Protein AF-A0A954FHC5-F1 (afdb_monomer_lite)

pLDDT: mean 80.3, std 17.32, range [37.62, 97.56]

Radius of gyration: 32.33 Å; chains: 1; bounding box: 51×45×119 Å

Secondary structure (DSSP, 8-state):
-PPP-PPPPPP--------S-TTTTS---HHHHHHHHHHHHHHHHHHHHTHHHHT--TTS-HHHHHHTS--PPPHHHHHHHHHHHHHHHHHHH---------PPPTT--------GGG--S--HHHHHHHHHTT--TTS---SEEEEEEETT---GGG-BS---S-S--TTEEEEEEE----S--

Foldseek 3Di:
DDDDDDDDDDDDDDDPPDDPDPLVPDPDDPVSVVVVVVVVVVVVVVVVVCVVVVPQPPPADPVRVCVVPDDDADPVNVVVVQVVVQVVCCVPPVDRDGDDDDDDDPPDDDADDDDQVPDWPPCVVLVVQCVVVVPDPPDSDGQKAKWKAFPPDPPCVPTDRDDDDDTDDPRTTIDIDHPRVDPVD

Sequence (185 aa):
MTTDQTPMQGPQHRDYQNPLLPILDQPSTRRTLLKTAGAALGLAAFGEALSPLMVIPANVSVDEFLQQHYKELSDEDKKKVFARLEAETKEQFGADVTITDRRPIPGVRFGYAINVSKCNGNGKCMEACNKENNHHRGVDQSYIRVLEMTKGSMDMEHGSTTFDHAVPQEDKFYLPVQCQQCDNP

Structure (mmCIF, N/CA/C/O backbone):
data_AF-A0A954FHC5-F1
#
_entry.id   AF-A0A954FHC5-F1
#
loop_
_atom_site.group_PDB
_atom_site.id
_atom_site.type_symbol
_atom_site.label_atom_id
_atom_site.label_alt_id
_atom_site.label_comp_id
_atom_site.label_asym_id
_atom_site.label_entity_id
_atom_site.label_seq_id
_atom_site.pdbx_PDB_ins_code
_atom_site.Cartn_x
_atom_site.Cartn_y
_atom_site.Cartn_z
_atom_site.occupancy
_atom_site.B_iso_or_equiv
_atom_site.auth_seq_id
_atom_site.auth_comp_id
_atom_site.auth_asym_id
_atom_site.auth_atom_id
_atom_site.pdbx_PDB_model_num
ATOM 1 N N . MET A 1 1 ? 3.681 -22.408 97.590 1.00 40.88 1 MET A N 1
ATOM 2 C CA . MET A 1 1 ? 4.386 -22.466 96.294 1.00 40.88 1 MET A CA 1
ATOM 3 C C . MET A 1 1 ? 3.457 -21.845 95.276 1.00 40.88 1 MET A C 1
ATOM 5 O O . MET A 1 1 ? 2.349 -22.325 95.092 1.00 40.88 1 MET A O 1
ATOM 9 N N . THR A 1 2 ? 3.848 -20.666 94.819 1.00 37.66 2 THR A N 1
ATOM 10 C CA . THR A 1 2 ? 3.052 -19.653 94.125 1.00 37.66 2 THR A CA 1
ATOM 11 C C . THR A 1 2 ? 2.908 -19.985 92.646 1.00 37.66 2 THR A C 1
ATOM 13 O O . THR A 1 2 ? 3.900 -20.269 91.983 1.00 37.66 2 THR A O 1
ATOM 16 N N . THR A 1 3 ? 1.683 -19.930 92.134 1.00 37.62 3 THR A N 1
ATOM 17 C CA . THR A 1 3 ? 1.390 -19.944 90.699 1.00 37.62 3 THR A CA 1
ATOM 18 C C . THR A 1 3 ? 1.457 -18.525 90.157 1.00 37.62 3 THR A C 1
ATOM 20 O O . THR A 1 3 ? 0.781 -17.630 90.661 1.00 37.62 3 THR A O 1
ATOM 23 N N . ASP A 1 4 ? 2.292 -18.364 89.144 1.00 39.28 4 ASP A N 1
ATOM 24 C CA . ASP A 1 4 ? 2.591 -17.141 88.416 1.00 39.28 4 ASP A CA 1
ATOM 25 C C . ASP A 1 4 ? 1.473 -16.838 87.397 1.00 39.28 4 ASP A C 1
ATOM 27 O O . ASP A 1 4 ? 1.056 -17.722 86.645 1.00 39.28 4 ASP A O 1
ATOM 31 N N . GLN A 1 5 ? 0.955 -15.609 87.387 1.00 42.19 5 GLN A N 1
ATOM 32 C CA . GLN A 1 5 ? 0.004 -15.120 86.384 1.00 42.19 5 GLN A CA 1
ATOM 33 C C . GLN A 1 5 ? 0.501 -13.771 85.864 1.00 42.19 5 GLN A C 1
ATOM 35 O O . GLN A 1 5 ? 0.300 -12.730 86.484 1.00 42.19 5 GLN A O 1
ATOM 40 N N . THR A 1 6 ? 1.144 -13.797 84.698 1.00 40.53 6 THR A N 1
ATOM 41 C CA . THR A 1 6 ? 1.488 -12.596 83.927 1.00 40.53 6 THR A CA 1
ATOM 42 C C . THR A 1 6 ? 0.389 -12.345 82.885 1.00 40.53 6 THR A C 1
ATOM 44 O O . THR A 1 6 ? 0.073 -13.268 82.130 1.00 40.53 6 THR A O 1
ATOM 47 N N . PRO A 1 7 ? -0.209 -11.142 82.785 1.00 42.81 7 PRO A N 1
ATOM 48 C CA . PRO A 1 7 ? -1.184 -10.850 81.741 1.00 42.81 7 PRO A CA 1
ATOM 49 C C . PRO A 1 7 ? -0.486 -10.463 80.426 1.00 42.81 7 PRO A C 1
ATOM 51 O O . PRO A 1 7 ? 0.425 -9.635 80.404 1.00 42.81 7 PRO A O 1
ATOM 54 N N . MET A 1 8 ? -0.943 -11.046 79.316 1.00 42.09 8 MET A N 1
ATOM 55 C CA . MET A 1 8 ? -0.515 -10.695 77.958 1.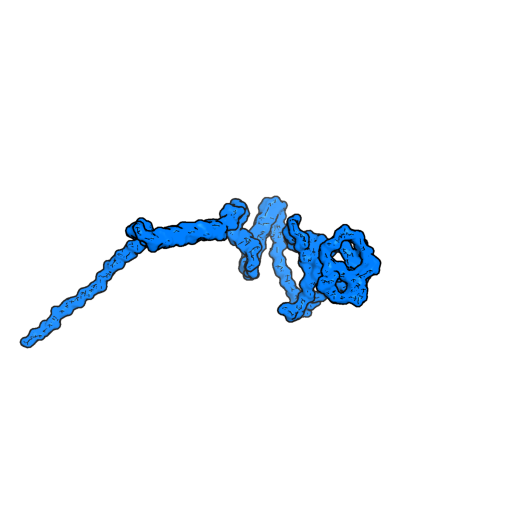00 42.09 8 MET A CA 1
ATOM 56 C C . MET A 1 8 ? -1.147 -9.365 77.521 1.00 42.09 8 MET A C 1
ATOM 58 O O . MET A 1 8 ? -2.371 -9.244 77.476 1.00 42.09 8 MET A O 1
ATOM 62 N N . GLN A 1 9 ? -0.324 -8.375 77.171 1.00 45.25 9 GLN A N 1
ATOM 63 C CA . GLN A 1 9 ? -0.772 -7.125 76.548 1.00 45.25 9 GLN A CA 1
ATOM 64 C C . GLN A 1 9 ? -0.932 -7.323 75.032 1.00 45.25 9 GLN A C 1
ATOM 66 O O . GLN A 1 9 ? -0.014 -7.786 74.359 1.00 45.25 9 GLN A O 1
ATOM 71 N N . GLY A 1 10 ? -2.118 -6.994 74.509 1.00 41.06 10 GLY A N 1
ATOM 72 C CA . GLY A 1 10 ? -2.454 -7.073 73.083 1.00 41.06 10 GLY A CA 1
ATOM 73 C C . GLY A 1 10 ? -1.750 -6.010 72.219 1.00 41.06 10 GLY A C 1
ATOM 74 O O . GLY A 1 10 ? -1.166 -5.061 72.748 1.00 41.06 10 GLY A O 1
ATOM 75 N N . PRO A 1 11 ? -1.790 -6.154 70.882 1.00 41.38 11 PRO A N 1
ATOM 76 C CA . PRO A 1 11 ? -1.003 -5.334 69.972 1.00 41.38 11 PRO A CA 1
ATOM 77 C C . PRO A 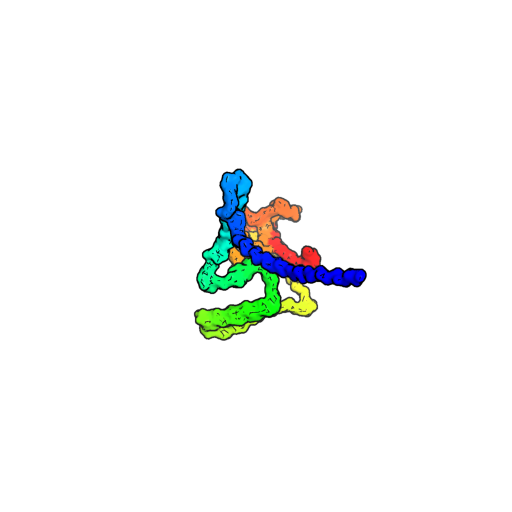1 11 ? -1.566 -3.909 69.873 1.00 41.38 11 PRO A C 1
ATOM 79 O O . PRO A 1 11 ? -2.741 -3.699 69.582 1.00 41.38 11 PRO A O 1
ATOM 82 N N . GLN A 1 12 ? -0.704 -2.919 70.108 1.00 46.12 12 GLN A N 1
ATOM 83 C CA . GLN A 1 12 ? -1.020 -1.502 69.931 1.00 46.12 12 GLN A CA 1
ATOM 84 C C . GLN A 1 12 ? -1.144 -1.173 68.434 1.00 46.12 12 GLN A C 1
ATOM 86 O O . GLN A 1 12 ? -0.161 -1.242 67.694 1.00 46.12 12 GLN A O 1
ATOM 91 N N . HIS A 1 13 ? -2.340 -0.778 67.992 1.00 40.22 13 HIS A N 1
ATOM 92 C CA . HIS A 1 13 ? -2.552 -0.166 66.679 1.00 40.22 13 HIS A CA 1
ATOM 93 C C . HIS A 1 13 ? -1.838 1.196 66.630 1.00 40.22 13 HIS A C 1
ATOM 95 O O . HIS A 1 13 ? -2.233 2.134 67.318 1.00 40.22 13 HIS A O 1
ATOM 101 N N . ARG A 1 14 ? -0.769 1.306 65.831 1.00 44.72 14 ARG A N 1
ATOM 102 C CA . ARG A 1 14 ? -0.172 2.594 65.448 1.00 44.72 14 ARG A CA 1
ATOM 103 C C . ARG A 1 14 ? -0.853 3.097 64.178 1.00 44.72 14 ARG A C 1
ATOM 105 O O . ARG A 1 14 ? -0.640 2.521 63.113 1.00 44.72 14 ARG A O 1
ATOM 112 N N . ASP A 1 15 ? -1.608 4.183 64.292 1.00 45.31 15 ASP A N 1
ATOM 113 C CA . ASP A 1 15 ? -2.049 4.974 63.143 1.00 45.31 15 ASP A CA 1
ATOM 114 C C . ASP A 1 15 ? -0.826 5.595 62.450 1.00 45.31 15 ASP A C 1
ATOM 116 O O . ASP A 1 15 ? -0.200 6.524 62.959 1.00 45.31 15 ASP A O 1
ATOM 120 N N . TYR A 1 16 ? -0.465 5.070 61.278 1.00 47.88 16 TYR A N 1
ATOM 121 C CA . TYR A 1 16 ? 0.497 5.703 60.377 1.00 47.88 16 TYR A CA 1
ATOM 122 C C . TYR A 1 16 ? -0.254 6.647 59.434 1.00 47.88 16 TYR A C 1
ATOM 124 O O . TYR A 1 16 ? -0.588 6.290 58.305 1.00 47.88 16 TYR A O 1
ATOM 132 N N . GLN A 1 17 ? -0.496 7.880 59.879 1.00 52.22 17 GLN A N 1
ATOM 133 C CA . GLN A 1 17 ? -0.782 8.984 58.962 1.00 52.22 17 GLN A CA 1
ATOM 134 C C . GLN A 1 17 ? 0.523 9.378 58.256 1.00 52.22 17 GLN A C 1
ATOM 136 O O . GLN A 1 17 ? 1.217 10.302 58.670 1.00 52.22 17 GLN A O 1
ATOM 141 N N . ASN A 1 18 ? 0.899 8.646 57.206 1.00 51.91 18 ASN A N 1
ATOM 142 C CA . ASN A 1 18 ? 1.971 9.090 56.318 1.00 51.91 18 ASN A CA 1
ATOM 143 C C . ASN A 1 18 ? 1.424 10.198 55.399 1.00 51.91 18 ASN A C 1
ATOM 145 O O . ASN A 1 18 ? 0.471 9.942 54.660 1.00 51.91 18 ASN A O 1
ATOM 149 N N . PRO A 1 19 ? 2.005 11.411 55.399 1.00 54.69 19 PRO A N 1
ATOM 150 C CA . PRO A 1 19 ? 1.602 12.449 54.462 1.00 54.69 19 PRO A CA 1
ATOM 151 C C . PRO A 1 19 ? 1.913 12.018 53.023 1.00 54.69 19 PRO A C 1
ATOM 153 O O . PRO A 1 19 ? 2.966 11.443 52.744 1.00 54.69 19 PRO A O 1
ATOM 156 N N . LEU A 1 20 ? 0.997 12.337 52.101 1.00 52.28 20 LEU A N 1
ATOM 157 C CA . LEU A 1 20 ? 1.048 11.957 50.680 1.00 52.28 20 LEU A CA 1
ATOM 158 C C . LEU A 1 20 ? 2.309 12.450 49.945 1.00 52.28 20 LEU A C 1
ATOM 160 O O . LEU A 1 20 ? 2.641 11.924 48.887 1.00 52.28 20 LEU A O 1
ATOM 164 N N . LEU A 1 21 ? 3.039 13.420 50.508 1.00 57.28 21 LEU A N 1
ATOM 165 C CA . LEU A 1 21 ? 4.325 13.896 50.000 1.00 57.28 21 LEU A CA 1
ATOM 166 C C . LEU A 1 21 ? 5.298 14.160 51.168 1.00 57.28 21 LEU A C 1
ATOM 168 O O . LEU A 1 21 ? 5.366 15.282 51.671 1.00 57.28 21 LEU A O 1
ATOM 172 N N . PRO A 1 22 ? 6.117 13.175 51.581 1.00 59.81 22 PRO A N 1
ATOM 173 C CA . PRO A 1 22 ? 7.036 13.292 52.724 1.00 59.81 22 PRO A CA 1
ATOM 174 C C . PRO A 1 22 ? 8.210 14.267 52.501 1.00 59.81 22 PRO A C 1
ATOM 176 O O . PRO A 1 22 ? 9.126 14.335 53.315 1.00 59.81 22 PRO A O 1
ATOM 179 N N . ILE A 1 23 ? 8.222 14.990 51.377 1.00 60.88 23 ILE A N 1
ATOM 180 C CA . ILE A 1 23 ? 9.285 15.916 50.963 1.00 60.88 23 ILE A CA 1
ATOM 181 C C . ILE A 1 23 ? 9.012 17.339 51.482 1.00 60.88 23 ILE A C 1
ATOM 183 O O . ILE A 1 23 ? 9.953 18.113 51.634 1.00 60.88 23 ILE A O 1
ATOM 187 N N . LEU A 1 24 ? 7.751 17.676 51.782 1.00 58.53 24 LEU A N 1
ATOM 188 C CA . LEU A 1 24 ? 7.338 19.030 52.175 1.00 58.53 24 LEU A CA 1
ATOM 189 C C . LEU A 1 24 ? 7.701 19.397 53.622 1.00 58.53 24 LEU A C 1
ATOM 191 O O . LEU A 1 24 ? 7.755 20.578 53.938 1.00 58.53 24 LEU A O 1
ATOM 195 N N . ASP A 1 25 ? 7.998 18.404 54.466 1.00 61.88 25 ASP A N 1
ATOM 196 C CA . ASP A 1 25 ? 8.195 18.585 55.914 1.00 61.88 25 ASP A CA 1
ATOM 197 C C . ASP A 1 25 ? 9.632 18.244 56.377 1.00 61.88 25 ASP A C 1
ATOM 199 O O . ASP A 1 25 ? 9.885 17.943 57.542 1.00 61.88 25 ASP A O 1
ATOM 203 N N . GLN A 1 26 ? 10.606 18.232 55.451 1.00 66.25 26 GLN A N 1
ATOM 204 C CA . GLN A 1 26 ? 12.014 17.948 55.772 1.00 66.25 26 GLN A CA 1
ATOM 205 C C . GLN A 1 26 ? 12.854 19.228 55.897 1.00 66.25 26 GLN A C 1
ATOM 207 O O . GLN A 1 26 ? 12.698 20.145 55.089 1.00 66.25 26 GLN A O 1
ATOM 212 N N . PRO A 1 27 ? 13.826 19.277 56.833 1.00 69.38 27 PRO A N 1
ATOM 213 C CA . PRO A 1 27 ? 14.742 20.407 56.960 1.00 69.38 27 PRO A CA 1
ATOM 214 C C . PRO A 1 27 ? 15.500 20.655 55.648 1.00 69.38 27 PRO A C 1
ATOM 216 O O . PRO A 1 27 ? 15.841 19.716 54.915 1.00 69.38 27 PRO A O 1
ATOM 219 N N . SER A 1 28 ? 15.771 21.927 55.348 1.00 70.12 28 SER A N 1
ATOM 220 C CA . SER A 1 28 ? 16.382 22.384 54.096 1.00 70.12 28 SER A CA 1
ATOM 221 C C . SER A 1 28 ? 17.846 21.939 53.985 1.00 70.12 28 SER A C 1
ATOM 223 O O . SER A 1 28 ? 18.776 22.675 54.311 1.00 70.12 28 SER A O 1
ATOM 225 N N . THR A 1 29 ? 18.056 20.704 53.528 1.00 79.69 29 THR A N 1
ATOM 226 C CA . THR A 1 29 ? 19.374 20.124 53.235 1.00 79.69 29 THR A CA 1
ATOM 227 C C . THR A 1 29 ? 19.579 19.977 51.728 1.00 79.69 29 THR A C 1
ATOM 229 O O . THR A 1 29 ? 18.617 19.915 50.961 1.00 79.69 29 THR A O 1
ATOM 232 N N . ARG A 1 30 ? 20.838 19.836 51.280 1.00 77.75 30 ARG A N 1
ATOM 233 C CA . ARG A 1 30 ? 21.168 19.555 49.864 1.00 77.75 30 ARG A CA 1
ATOM 234 C C . ARG A 1 30 ? 20.444 18.310 49.324 1.00 77.75 30 ARG A C 1
ATOM 236 O O . ARG A 1 30 ? 20.076 18.269 48.156 1.00 77.75 30 ARG A O 1
ATOM 243 N N . ARG A 1 31 ? 20.204 17.309 50.180 1.00 78.44 31 ARG A N 1
ATOM 244 C CA . ARG A 1 31 ? 19.455 16.091 49.835 1.00 78.44 31 ARG A CA 1
ATOM 245 C C . ARG A 1 31 ? 17.964 16.368 49.655 1.00 78.44 31 ARG A C 1
ATOM 247 O O . ARG A 1 31 ? 17.367 15.814 48.738 1.00 78.44 31 ARG A O 1
ATOM 254 N N . THR A 1 32 ? 17.378 17.206 50.510 1.00 77.31 32 THR A N 1
ATOM 255 C CA . THR A 1 32 ? 15.986 17.652 50.368 1.00 77.31 32 THR A CA 1
ATOM 256 C C . THR A 1 32 ? 15.825 18.394 49.048 1.00 77.31 32 THR A C 1
ATOM 258 O O . THR A 1 32 ? 14.996 17.985 48.251 1.00 77.31 32 THR A O 1
ATOM 261 N N . LEU A 1 33 ? 16.713 19.351 48.741 1.00 79.94 33 LEU A N 1
ATOM 262 C CA . LEU A 1 33 ? 16.704 20.099 47.477 1.00 79.94 33 LEU A CA 1
ATOM 263 C C . LEU A 1 33 ? 16.743 19.187 46.238 1.00 79.94 33 LEU A C 1
ATOM 265 O O . LEU A 1 33 ? 15.954 19.381 45.320 1.00 79.94 33 LEU A O 1
ATOM 269 N N . LEU A 1 34 ? 17.615 18.172 46.217 1.00 82.19 34 LEU A N 1
ATOM 270 C CA . LEU A 1 34 ? 17.687 17.208 45.109 1.00 82.19 34 LEU A CA 1
ATOM 271 C C . LEU A 1 34 ? 16.411 16.367 44.971 1.00 82.19 34 LEU A C 1
ATOM 273 O O . LEU A 1 34 ? 15.989 16.086 43.853 1.00 82.19 34 LEU A O 1
ATOM 277 N N . LYS A 1 35 ? 15.773 15.983 46.084 1.00 80.19 35 LYS A N 1
ATOM 278 C CA . LYS A 1 35 ? 14.485 15.271 46.053 1.00 80.19 35 LYS A CA 1
ATOM 279 C C . LYS A 1 35 ? 13.362 16.161 45.529 1.00 80.19 35 LYS A C 1
ATOM 281 O O . LYS A 1 35 ? 12.567 15.690 44.725 1.00 80.19 35 LYS A O 1
ATOM 286 N N . THR A 1 36 ? 13.301 17.423 45.952 1.00 80.12 36 THR A N 1
ATOM 287 C CA . THR A 1 36 ? 12.288 18.371 45.469 1.00 80.12 36 THR A CA 1
ATOM 288 C C . THR A 1 36 ? 12.500 18.692 43.995 1.00 80.12 36 THR A C 1
ATOM 290 O O . THR A 1 36 ? 11.539 18.689 43.237 1.00 80.12 36 THR A O 1
ATOM 293 N N . ALA A 1 37 ? 13.752 18.892 43.570 1.00 79.00 37 ALA A N 1
ATOM 294 C CA . ALA A 1 37 ? 14.096 19.085 42.165 1.00 79.00 37 ALA A CA 1
ATOM 295 C C . ALA A 1 37 ? 13.735 17.850 41.326 1.00 79.00 37 ALA A C 1
ATOM 297 O O . ALA A 1 37 ? 13.093 17.985 40.292 1.00 79.00 37 ALA A O 1
ATOM 298 N N . GLY A 1 38 ? 14.066 16.643 41.796 1.00 79.00 38 GLY A N 1
ATOM 299 C CA . GLY A 1 38 ? 13.689 15.394 41.130 1.00 79.00 38 GLY A CA 1
ATOM 300 C C . GLY A 1 38 ? 12.174 15.192 41.042 1.00 79.00 38 GLY A C 1
ATOM 301 O O . GLY A 1 38 ? 11.675 14.794 39.995 1.00 79.00 38 GLY A O 1
ATOM 302 N N . ALA A 1 39 ? 11.427 15.522 42.099 1.00 79.75 39 ALA A N 1
ATOM 303 C CA . ALA A 1 39 ? 9.966 15.455 42.099 1.00 79.75 39 ALA A CA 1
ATOM 304 C C . ALA A 1 39 ? 9.340 16.493 41.153 1.00 79.75 39 ALA A C 1
ATOM 306 O O . ALA A 1 39 ? 8.433 16.156 40.398 1.00 79.75 39 ALA A O 1
ATOM 307 N N . ALA A 1 40 ? 9.845 17.729 41.148 1.00 75.94 40 ALA A N 1
ATOM 308 C CA . ALA A 1 40 ? 9.381 18.781 40.246 1.00 75.94 40 ALA A CA 1
ATOM 309 C C . ALA A 1 40 ? 9.657 18.429 38.775 1.00 75.94 40 ALA A C 1
ATOM 311 O O . ALA A 1 40 ? 8.768 18.556 37.939 1.00 75.94 40 ALA A O 1
ATOM 312 N N . LEU A 1 41 ? 10.855 17.919 38.472 1.00 76.00 41 LEU A N 1
ATOM 313 C CA . LEU A 1 41 ? 11.207 17.427 37.138 1.00 76.00 41 LEU A CA 1
ATOM 314 C C . LEU A 1 41 ? 10.358 16.215 36.736 1.00 76.00 41 LEU A C 1
ATOM 316 O O . LEU A 1 41 ? 9.920 16.137 35.594 1.00 76.00 41 LEU A O 1
ATOM 320 N N . GLY A 1 42 ? 10.079 15.301 37.670 1.00 76.94 42 GLY A N 1
ATOM 321 C CA . GLY A 1 42 ? 9.199 14.156 37.436 1.00 76.94 42 GLY A CA 1
ATOM 322 C C . GLY A 1 42 ? 7.757 14.568 37.127 1.00 76.94 42 GLY A C 1
ATOM 323 O O . GLY A 1 42 ? 7.163 14.042 36.192 1.00 76.94 42 GLY A O 1
ATOM 324 N N . LEU A 1 43 ? 7.213 15.547 37.856 1.00 74.19 43 LEU A N 1
ATOM 325 C CA . LEU A 1 43 ? 5.881 16.104 37.597 1.00 74.19 43 LEU A CA 1
ATOM 326 C C . LEU A 1 43 ? 5.820 16.850 36.259 1.00 74.19 43 LEU A C 1
ATOM 328 O O . LEU A 1 43 ? 4.851 16.687 35.524 1.00 74.19 43 LEU A O 1
ATOM 332 N N . ALA A 1 44 ? 6.855 17.623 35.921 1.00 72.50 44 ALA A N 1
ATOM 333 C CA . ALA A 1 44 ? 6.943 18.311 34.634 1.00 72.50 44 ALA A CA 1
ATOM 334 C C . ALA A 1 44 ? 7.020 17.316 33.462 1.00 72.50 44 ALA A C 1
ATOM 336 O O . ALA A 1 44 ? 6.266 17.440 32.502 1.00 72.50 44 ALA A O 1
ATOM 337 N N . ALA A 1 45 ? 7.863 16.283 33.569 1.00 74.06 45 ALA A N 1
ATOM 338 C CA . ALA A 1 45 ? 7.974 15.233 32.557 1.00 74.06 45 ALA A CA 1
ATOM 339 C C . ALA A 1 45 ? 6.677 14.421 32.408 1.00 74.06 45 ALA A C 1
ATOM 341 O O . ALA A 1 45 ? 6.303 14.054 31.298 1.00 74.06 45 ALA A O 1
ATOM 342 N N . PHE A 1 46 ? 5.965 14.165 33.510 1.00 73.44 46 PHE A N 1
ATOM 343 C CA . PHE A 1 46 ? 4.660 13.506 33.474 1.00 73.44 46 PHE A CA 1
ATOM 344 C C . PHE A 1 46 ? 3.584 14.393 32.829 1.00 73.44 46 PHE A C 1
ATOM 346 O O . PHE A 1 46 ? 2.781 13.899 32.042 1.00 73.44 46 PHE A O 1
ATOM 353 N N . GLY A 1 47 ? 3.597 15.701 33.104 1.00 72.81 47 GLY A N 1
ATOM 354 C CA . GLY A 1 47 ? 2.726 16.673 32.439 1.00 72.81 47 GLY A CA 1
ATOM 355 C C . GLY A 1 47 ? 2.939 16.710 30.924 1.00 72.81 47 GLY A C 1
ATOM 356 O O . GLY A 1 47 ? 1.973 16.629 30.171 1.00 72.81 47 GLY A O 1
ATOM 357 N N . GLU A 1 48 ? 4.196 16.734 30.478 1.00 73.19 48 GLU A N 1
ATOM 358 C CA . GLU A 1 48 ? 4.551 16.649 29.054 1.00 73.19 48 GLU A CA 1
ATOM 359 C C . GLU A 1 48 ? 4.142 15.310 28.425 1.00 73.19 48 GLU A C 1
ATOM 361 O O . GLU A 1 48 ? 3.586 15.286 27.328 1.00 73.19 48 GLU A O 1
ATOM 366 N N . ALA A 1 49 ? 4.329 14.188 29.127 1.00 70.81 49 ALA A N 1
ATOM 367 C CA . ALA A 1 49 ? 3.917 12.869 28.640 1.00 70.81 49 ALA A CA 1
ATOM 368 C C . ALA A 1 49 ? 2.392 12.739 28.457 1.00 70.81 49 ALA A C 1
ATOM 370 O O . ALA A 1 49 ? 1.938 11.979 27.602 1.00 70.81 49 ALA A O 1
ATOM 371 N N . LEU A 1 50 ? 1.601 13.486 29.233 1.00 71.69 50 LEU A N 1
ATOM 372 C CA . LEU A 1 50 ? 0.142 13.548 29.109 1.00 71.69 50 LEU A CA 1
ATOM 373 C C . LEU A 1 50 ? -0.349 14.673 28.186 1.00 71.69 50 LEU A C 1
ATOM 375 O O . LEU A 1 50 ? -1.554 14.762 27.943 1.00 71.69 50 LEU A O 1
ATOM 379 N N . SER A 1 51 ? 0.545 15.501 27.636 1.00 71.56 51 SER A N 1
ATOM 380 C CA . SER A 1 51 ? 0.173 16.577 26.710 1.00 71.56 51 SER A CA 1
ATOM 381 C C . SER A 1 51 ? -0.673 16.109 25.514 1.00 71.56 51 SER A C 1
ATOM 383 O O . SER A 1 51 ? -1.616 16.828 25.180 1.00 71.56 51 SER A O 1
ATOM 385 N N . PRO A 1 52 ? -0.490 14.901 24.926 1.00 63.41 52 PRO A N 1
ATOM 386 C CA . PRO A 1 52 ? -1.345 14.448 23.827 1.00 63.41 52 PRO A CA 1
ATOM 387 C C . PRO A 1 52 ? -2.809 14.259 24.248 1.00 63.41 52 PRO A C 1
ATOM 389 O O . PRO A 1 52 ? -3.712 14.522 23.459 1.00 63.41 52 PRO A O 1
ATOM 392 N N . LEU A 1 53 ? -3.061 13.874 25.506 1.00 62.59 53 LEU A N 1
ATOM 393 C CA . LEU A 1 53 ? -4.416 13.712 26.043 1.00 62.59 53 LEU A CA 1
ATOM 394 C C . LEU A 1 53 ? -5.104 15.059 26.318 1.00 62.59 53 LEU A C 1
ATOM 396 O O . LEU A 1 53 ? -6.329 15.119 26.368 1.00 62.59 53 LEU A O 1
ATOM 400 N N . MET A 1 54 ? -4.343 16.149 26.475 1.00 64.12 54 MET A N 1
ATOM 401 C CA . MET A 1 54 ? -4.902 17.498 26.642 1.00 64.12 54 MET A CA 1
ATOM 402 C C . MET A 1 54 ? -5.357 18.135 25.322 1.00 64.12 54 MET A C 1
ATOM 404 O O . MET A 1 54 ? -6.051 19.149 25.347 1.00 64.12 54 MET A O 1
ATOM 408 N N . VAL A 1 55 ? -4.987 17.550 24.177 1.00 63.06 55 VAL A N 1
ATOM 409 C CA . VAL A 1 55 ? -5.372 18.016 22.831 1.00 63.06 55 VAL A CA 1
ATOM 410 C C . VAL A 1 55 ? -6.535 17.192 22.262 1.00 63.06 55 VAL A C 1
ATOM 412 O O . VAL A 1 55 ? -6.937 17.398 21.121 1.00 63.06 55 VAL A O 1
ATOM 415 N N . ILE A 1 56 ? -7.119 16.278 23.048 1.00 58.91 56 ILE A N 1
ATOM 416 C CA . ILE A 1 56 ? -8.313 15.531 22.644 1.00 58.91 56 ILE A CA 1
ATOM 417 C C . ILE A 1 56 ? -9.450 16.539 22.391 1.00 58.91 56 ILE A C 1
ATOM 419 O O . ILE A 1 56 ? -9.862 17.238 23.323 1.00 58.91 56 ILE A O 1
ATOM 423 N N . PRO A 1 57 ? -9.955 16.664 21.148 1.00 62.53 57 PRO A N 1
ATOM 424 C CA . PRO A 1 57 ? -11.072 17.551 20.878 1.00 62.53 57 PRO A CA 1
ATOM 425 C C . PRO A 1 57 ? -12.311 17.046 21.627 1.00 62.53 57 PRO A C 1
ATOM 427 O O . PRO A 1 57 ? -12.496 15.845 21.795 1.00 62.53 57 PRO A O 1
ATOM 430 N N . ALA A 1 58 ? -13.161 17.961 22.106 1.00 61.97 58 ALA A N 1
ATOM 431 C CA . ALA A 1 58 ? -14.249 17.653 23.049 1.00 61.97 58 ALA A CA 1
ATOM 432 C C . ALA A 1 58 ? -15.271 16.604 22.555 1.00 61.97 58 ALA A C 1
ATOM 434 O O . ALA A 1 58 ? -16.084 16.119 23.339 1.00 61.97 58 ALA A O 1
ATOM 435 N N . ASN A 1 59 ? -15.244 16.272 21.266 1.00 65.88 59 ASN A N 1
ATOM 436 C CA . ASN A 1 59 ? -16.083 15.277 20.610 1.00 65.88 59 ASN A CA 1
ATOM 437 C C . ASN A 1 59 ? -15.402 13.911 20.400 1.00 65.88 59 ASN A C 1
ATOM 439 O O . ASN A 1 59 ? -16.014 13.047 19.785 1.00 65.88 59 ASN A O 1
ATOM 443 N N . VAL A 1 60 ? -14.165 13.713 20.865 1.00 63.75 60 VAL A N 1
ATOM 444 C CA . VAL A 1 60 ? -13.415 12.457 20.727 1.00 63.75 60 VAL A CA 1
ATOM 445 C C . VAL A 1 60 ? -13.181 11.874 22.116 1.00 63.75 60 VAL A C 1
ATOM 447 O O . VAL A 1 60 ? -12.702 12.555 23.020 1.00 63.75 60 VAL A O 1
ATOM 450 N N . SER A 1 61 ? -13.538 10.607 22.320 1.00 74.25 61 SER A N 1
ATOM 451 C CA . SER A 1 61 ? -13.272 9.940 23.603 1.00 74.25 61 SER A CA 1
ATOM 452 C C . SER A 1 61 ? -11.789 9.572 23.745 1.00 74.25 61 SER A C 1
ATOM 454 O O . SER A 1 61 ? -11.087 9.392 22.752 1.00 74.25 61 SER A O 1
ATOM 456 N N . VAL A 1 62 ? -11.299 9.399 24.978 1.00 67.44 62 VAL A N 1
ATOM 457 C CA . VAL A 1 62 ? -9.926 8.907 25.214 1.00 67.44 62 VAL A CA 1
ATOM 458 C C . VAL A 1 62 ? -9.711 7.545 24.547 1.00 67.44 62 VAL A C 1
ATOM 460 O O . VAL A 1 62 ? -8.661 7.319 23.956 1.00 67.44 62 VAL A O 1
ATOM 463 N N . ASP A 1 63 ? -10.715 6.665 24.573 1.00 67.44 63 ASP A N 1
ATOM 464 C CA . ASP A 1 63 ? -10.653 5.363 23.902 1.00 67.44 63 ASP A CA 1
ATOM 465 C C . ASP A 1 63 ? -10.548 5.501 22.376 1.00 67.44 63 ASP A C 1
ATOM 467 O O . ASP A 1 63 ? -9.811 4.755 21.741 1.00 67.44 63 ASP A O 1
ATOM 471 N N . GLU A 1 64 ? -11.234 6.478 21.780 1.00 63.97 64 GLU A N 1
ATOM 472 C CA . GLU A 1 64 ? -11.169 6.766 20.343 1.00 63.97 64 GLU A CA 1
ATOM 473 C C . GLU A 1 64 ? -9.840 7.411 19.933 1.00 63.97 64 GLU A C 1
ATOM 475 O O . GLU A 1 64 ? -9.270 7.062 18.900 1.00 63.97 64 GLU A O 1
ATOM 480 N N . PHE A 1 65 ? -9.300 8.292 20.774 1.00 66.44 65 PHE A N 1
ATOM 481 C CA . PHE A 1 65 ? -7.958 8.836 20.601 1.00 66.44 65 PHE A CA 1
ATOM 482 C C . PHE A 1 65 ? -6.898 7.728 20.692 1.00 66.44 65 PHE A C 1
ATOM 484 O O . PHE A 1 65 ? -6.020 7.633 19.838 1.00 66.44 65 PHE A O 1
ATOM 491 N N . LEU A 1 66 ? -7.013 6.828 21.674 1.00 65.25 66 LEU A N 1
ATOM 492 C CA . LEU A 1 66 ? -6.104 5.693 21.831 1.00 65.25 66 LEU A CA 1
ATOM 493 C C . LEU A 1 66 ? -6.301 4.610 20.765 1.00 65.25 66 LEU A C 1
ATOM 495 O O . LEU A 1 66 ? -5.349 3.898 20.464 1.00 65.25 66 LEU A O 1
ATOM 499 N N . GLN A 1 67 ? -7.480 4.502 20.148 1.00 61.25 67 GLN A N 1
ATOM 500 C CA . GLN A 1 67 ? -7.704 3.630 18.991 1.00 61.25 67 GLN A CA 1
ATOM 501 C C . GLN A 1 67 ? -6.883 4.074 17.768 1.00 61.25 67 GLN A C 1
ATOM 503 O O . GLN A 1 67 ? -6.561 3.242 16.921 1.00 61.25 67 GLN A O 1
ATOM 508 N N . GLN A 1 68 ? -6.485 5.350 17.681 1.00 56.03 68 GLN A N 1
ATOM 509 C CA . GLN A 1 68 ? -5.515 5.799 16.672 1.00 56.03 68 GLN A CA 1
ATOM 510 C C . GLN A 1 68 ? -4.100 5.246 16.921 1.00 56.03 68 GLN A C 1
ATOM 512 O O . GLN A 1 68 ? -3.236 5.335 16.048 1.00 56.03 68 GLN A O 1
ATOM 517 N N . HIS A 1 69 ? -3.854 4.640 18.085 1.00 55.59 69 HIS A N 1
ATOM 518 C CA . HIS A 1 69 ? -2.648 3.879 18.381 1.00 55.59 69 HIS A CA 1
ATOM 519 C C . HIS A 1 69 ? -2.910 2.380 18.187 1.00 55.59 69 HIS A C 1
ATOM 521 O O . HIS A 1 69 ? -3.975 1.865 18.519 1.00 55.59 69 HIS A O 1
ATOM 527 N N . TYR A 1 70 ? -1.931 1.673 17.612 1.00 54.22 70 TYR A N 1
ATOM 528 C CA . TYR A 1 70 ? -2.060 0.275 17.189 1.00 54.22 70 TYR A CA 1
ATOM 529 C C . TYR A 1 70 ? -2.426 -0.659 18.358 1.00 54.22 70 TYR A C 1
ATOM 531 O O . TYR A 1 70 ? -1.557 -1.157 19.072 1.00 54.22 70 TYR A O 1
ATOM 539 N N . LYS A 1 71 ? -3.724 -0.929 18.520 1.00 68.69 71 LYS A N 1
ATOM 540 C CA . LYS A 1 71 ? -4.276 -1.999 19.355 1.00 68.69 71 LYS A CA 1
ATOM 541 C C . LYS A 1 71 ? -5.003 -2.985 18.448 1.00 68.69 71 LYS A C 1
ATOM 543 O O . LYS A 1 71 ? -5.857 -2.592 17.655 1.00 68.69 71 LYS A O 1
ATOM 548 N N . GLU A 1 72 ? -4.699 -4.271 18.587 1.00 80.12 72 GLU A N 1
ATOM 549 C CA . GLU A 1 72 ? -5.513 -5.312 17.963 1.00 80.12 72 GLU A CA 1
ATOM 550 C C . GLU A 1 72 ? -6.900 -5.342 18.624 1.00 80.12 72 GLU A C 1
ATOM 552 O O . GLU A 1 72 ? -7.021 -5.467 19.845 1.00 80.12 72 GLU A O 1
ATOM 557 N N . LEU A 1 73 ? -7.954 -5.179 17.821 1.00 86.44 73 LEU A N 1
ATOM 558 C CA . LEU A 1 73 ? -9.331 -5.149 18.308 1.00 86.44 73 LEU A CA 1
ATOM 559 C C . LEU A 1 73 ? -9.870 -6.568 18.483 1.00 86.44 73 LEU A C 1
ATOM 561 O O . LEU A 1 73 ? -9.919 -7.343 17.523 1.00 86.44 73 LEU A O 1
ATOM 565 N N . SER A 1 74 ? -10.363 -6.871 19.684 1.00 90.25 74 SER A N 1
ATOM 566 C CA . SER A 1 74 ? -11.161 -8.077 19.912 1.00 90.25 74 SER A CA 1
ATOM 567 C C . SER A 1 74 ? -12.507 -7.998 19.180 1.00 90.25 74 SER A C 1
ATOM 569 O O . SER A 1 74 ? -12.969 -6.919 18.798 1.00 90.25 74 SER A O 1
ATOM 571 N N . ASP A 1 75 ? -13.191 -9.130 19.008 1.00 90.69 75 ASP A N 1
ATOM 572 C CA . ASP A 1 75 ? -14.529 -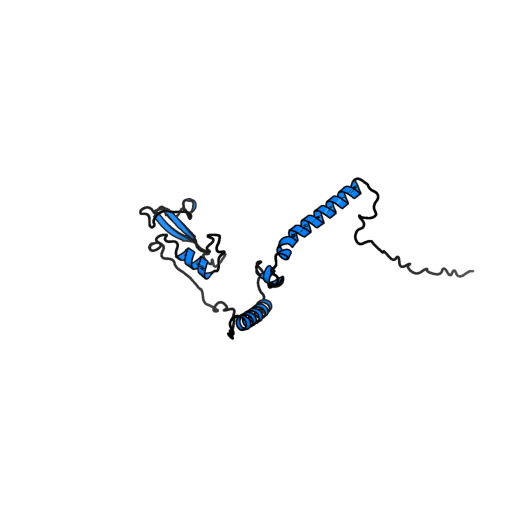9.137 18.397 1.00 90.69 75 ASP A CA 1
ATOM 573 C C . ASP A 1 75 ? -15.558 -8.344 19.223 1.00 90.69 75 ASP A C 1
ATOM 575 O O . ASP A 1 75 ? -16.511 -7.792 18.670 1.00 90.69 75 ASP A O 1
ATOM 579 N N . GLU A 1 76 ? -15.364 -8.244 20.540 1.00 92.75 76 GLU A N 1
ATOM 580 C CA . GLU A 1 76 ? -16.174 -7.389 21.413 1.00 92.75 76 GLU A CA 1
ATOM 581 C C . GLU A 1 76 ? -15.888 -5.904 21.180 1.00 92.75 76 GLU A C 1
ATOM 583 O O . GLU A 1 76 ? -16.827 -5.109 21.094 1.00 92.75 76 GLU A O 1
ATOM 588 N N . ASP A 1 77 ? -14.612 -5.535 21.029 1.00 90.50 77 ASP A N 1
ATOM 589 C CA . ASP A 1 77 ? -14.217 -4.163 20.702 1.00 90.50 77 ASP A CA 1
ATOM 590 C C . ASP A 1 77 ? -14.815 -3.741 19.354 1.00 90.50 77 ASP A C 1
ATOM 592 O O . ASP A 1 77 ? -15.436 -2.682 19.258 1.00 90.50 77 ASP A O 1
ATOM 596 N N . LYS A 1 78 ? -14.726 -4.600 1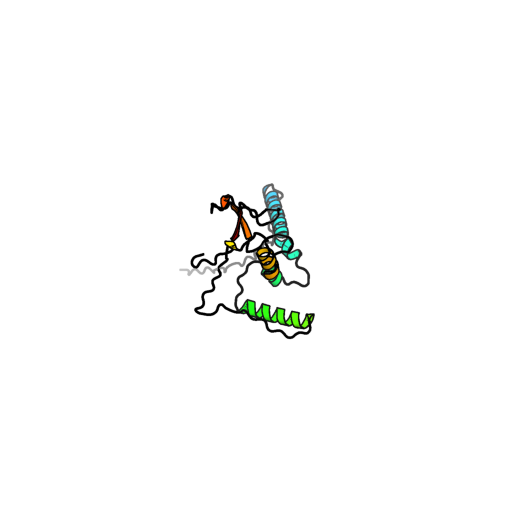8.329 1.00 91.75 78 LYS A N 1
ATOM 597 C CA . LYS A 1 78 ? -15.310 -4.333 17.003 1.00 91.75 78 LYS A CA 1
ATOM 598 C C . LYS A 1 78 ? -16.813 -4.093 17.071 1.00 91.75 78 LYS A C 1
ATOM 600 O O . LYS A 1 78 ? -17.291 -3.136 16.477 1.00 91.75 78 LYS A 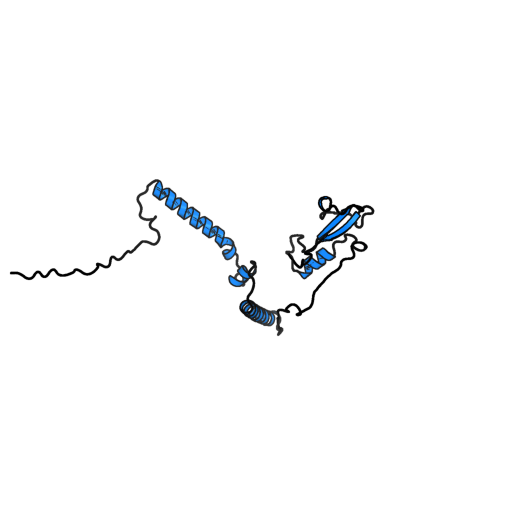O 1
ATOM 605 N N . LYS A 1 79 ? -17.562 -4.910 17.822 1.00 94.12 79 LYS A N 1
ATOM 606 C CA . LYS A 1 79 ? -19.019 -4.731 17.984 1.00 94.12 79 LYS A CA 1
ATOM 607 C C . LYS A 1 79 ? -19.366 -3.371 18.585 1.00 94.12 79 LYS A C 1
ATOM 609 O O . LYS A 1 79 ? -20.284 -2.715 18.099 1.00 94.12 79 LYS A O 1
ATOM 614 N N . LYS A 1 80 ? -18.630 -2.943 19.617 1.00 93.94 80 LYS A N 1
ATOM 615 C CA . LYS A 1 80 ? -18.819 -1.621 20.240 1.00 93.94 80 LYS A CA 1
ATOM 616 C C . LYS A 1 80 ? -18.535 -0.498 19.243 1.00 93.94 80 LYS A C 1
ATOM 618 O O . LYS A 1 80 ? -19.314 0.446 19.154 1.00 93.94 80 LYS A O 1
ATOM 623 N N . VAL A 1 81 ? -17.454 -0.626 18.473 1.00 92.50 81 VAL A N 1
ATOM 624 C CA . VAL A 1 81 ? -17.079 0.343 17.434 1.00 92.50 81 VAL A CA 1
ATOM 625 C C . VAL A 1 81 ? -18.135 0.405 16.327 1.00 92.50 81 VAL A C 1
ATOM 627 O O . VAL A 1 81 ? -18.549 1.499 15.962 1.00 92.50 81 VAL A O 1
ATOM 630 N N . PHE A 1 82 ? -18.624 -0.731 15.827 1.00 95.25 82 PHE A N 1
ATOM 631 C CA . PHE A 1 82 ? -19.642 -0.759 14.771 1.00 95.25 82 PHE A CA 1
ATOM 632 C C . PHE A 1 82 ? -20.949 -0.122 15.224 1.00 95.25 82 PHE A C 1
ATOM 634 O O . PHE A 1 82 ? -21.441 0.768 14.542 1.00 95.25 82 PHE A O 1
ATOM 641 N N . ALA A 1 83 ? -21.450 -0.487 16.408 1.00 96.00 83 ALA A N 1
ATOM 642 C CA . ALA A 1 83 ? -22.675 0.102 16.947 1.00 96.00 83 ALA A CA 1
ATOM 643 C C . ALA A 1 83 ? -22.562 1.628 17.105 1.00 96.00 83 ALA A C 1
ATOM 645 O O . ALA A 1 83 ? -23.507 2.357 16.805 1.00 96.00 83 ALA A O 1
ATOM 646 N N . ARG A 1 84 ? -21.393 2.115 17.543 1.00 96.12 84 ARG A N 1
ATOM 647 C CA . ARG A 1 84 ? -21.112 3.550 17.641 1.00 96.12 84 ARG A CA 1
ATOM 648 C C . ARG A 1 84 ? -21.134 4.225 16.266 1.00 96.12 84 ARG A C 1
ATOM 650 O O . ARG A 1 84 ? -21.859 5.197 16.091 1.00 96.12 84 ARG A O 1
ATOM 657 N N . LEU A 1 85 ? -20.399 3.691 15.291 1.00 95.69 85 LEU A N 1
ATOM 658 C CA . LEU A 1 85 ? -20.308 4.266 13.944 1.00 95.69 85 LEU A CA 1
ATOM 659 C C . LEU A 1 85 ? -21.650 4.241 13.193 1.00 95.69 85 LEU A C 1
ATOM 661 O O . LEU A 1 85 ? -21.972 5.181 12.468 1.00 95.69 85 LEU A O 1
ATOM 665 N N . GLU A 1 86 ? -22.452 3.190 13.364 1.00 97.56 86 GLU A N 1
ATOM 666 C CA . GLU A 1 86 ? -23.801 3.097 12.791 1.00 97.56 86 GLU A CA 1
ATOM 667 C C . GLU A 1 86 ? -24.733 4.163 13.386 1.00 97.56 86 GLU A C 1
ATOM 669 O O . GLU A 1 86 ? -25.464 4.826 12.646 1.00 97.56 86 GLU A O 1
ATOM 674 N N . ALA A 1 87 ? -24.669 4.380 14.705 1.00 96.94 87 ALA A N 1
ATOM 675 C CA . ALA A 1 87 ? -25.434 5.425 15.382 1.00 96.94 87 ALA A CA 1
ATOM 676 C C . ALA A 1 87 ? -25.010 6.834 14.933 1.00 96.94 87 ALA A C 1
ATOM 678 O O . ALA A 1 87 ? -25.870 7.641 14.584 1.00 96.94 87 ALA A O 1
ATOM 679 N N . GLU A 1 88 ? -23.703 7.105 14.864 1.00 96.38 88 GLU A N 1
ATOM 680 C CA . GLU A 1 88 ? -23.155 8.372 14.357 1.00 96.38 88 GLU A CA 1
ATOM 681 C C . GLU A 1 88 ? -23.564 8.617 12.896 1.00 96.38 88 GLU A C 1
ATOM 683 O O . GLU A 1 88 ? -23.970 9.722 12.538 1.00 96.38 88 GLU A O 1
ATOM 688 N N . THR A 1 89 ? -23.525 7.583 12.048 1.00 96.69 89 THR A N 1
ATOM 689 C CA . THR A 1 89 ? -23.950 7.687 10.641 1.00 96.69 89 THR A CA 1
ATOM 690 C C . THR A 1 89 ? -25.434 8.029 10.536 1.00 96.69 89 THR A C 1
ATOM 692 O O . THR A 1 89 ? -25.826 8.883 9.735 1.00 96.69 89 THR A O 1
ATOM 695 N N . LYS A 1 90 ? -26.269 7.400 11.367 1.00 96.88 90 LYS A N 1
ATOM 696 C CA . LYS A 1 90 ? -27.700 7.696 11.431 1.00 96.88 90 LYS A CA 1
ATOM 697 C C . LYS A 1 90 ? -27.966 9.121 11.905 1.00 96.88 90 LYS A C 1
ATOM 699 O O . LYS A 1 90 ? -28.825 9.788 11.337 1.00 96.88 90 LYS A O 1
ATOM 704 N N . GLU A 1 91 ? -27.235 9.597 12.907 1.00 97.00 91 GLU A N 1
ATOM 705 C CA . GLU A 1 91 ? -27.361 10.965 13.415 1.00 97.00 91 GLU A CA 1
ATOM 706 C C . GLU A 1 91 ? -26.932 12.004 12.370 1.00 97.00 91 GLU A C 1
ATOM 708 O O . GLU A 1 91 ? -27.658 12.966 12.120 1.00 97.00 91 GLU A O 1
ATOM 713 N N . GLN A 1 92 ? -25.783 11.797 11.724 1.00 96.50 92 GLN A N 1
ATOM 714 C CA . GLN A 1 92 ? -25.198 12.773 10.800 1.00 96.50 92 GLN A CA 1
ATOM 715 C C . GLN A 1 92 ? -25.867 12.780 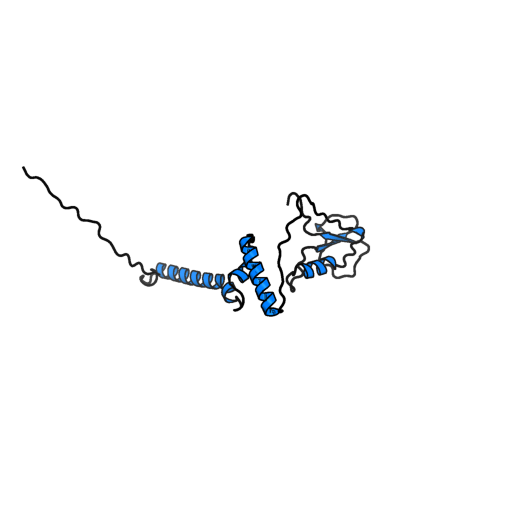9.423 1.00 96.50 92 GLN A C 1
ATOM 717 O O . GLN A 1 92 ? -26.034 13.843 8.824 1.00 96.50 92 GLN A O 1
ATOM 722 N N . PHE A 1 93 ? -26.239 11.607 8.904 1.00 96.06 93 PHE A N 1
ATOM 723 C CA . PHE A 1 93 ? -26.713 11.450 7.524 1.00 96.06 93 PHE A CA 1
ATOM 724 C C . PHE A 1 93 ? -28.162 10.963 7.421 1.00 96.06 93 PHE A C 1
ATOM 726 O O . PHE A 1 93 ? -28.696 10.893 6.315 1.00 96.06 93 PHE A O 1
ATOM 733 N N . GLY A 1 94 ? -28.810 10.607 8.536 1.00 96.44 94 GLY A N 1
ATOM 734 C CA . GLY A 1 94 ? -30.170 10.057 8.530 1.00 96.44 94 GLY A CA 1
ATOM 735 C C . GLY A 1 94 ? -30.276 8.674 7.880 1.00 96.44 94 GLY A C 1
ATOM 736 O O . GLY A 1 94 ? -31.375 8.259 7.517 1.00 96.44 94 GLY A O 1
ATOM 737 N N . ALA A 1 95 ? -29.152 7.977 7.690 1.00 96.50 95 ALA A N 1
ATOM 738 C CA . ALA A 1 95 ? -29.087 6.701 6.989 1.00 96.50 95 ALA A CA 1
ATOM 739 C C . ALA A 1 95 ? -28.887 5.538 7.967 1.00 96.50 95 ALA A C 1
ATOM 741 O O . ALA A 1 95 ? -27.925 5.520 8.733 1.00 96.50 95 ALA A O 1
ATOM 742 N N . ASP A 1 96 ? -29.771 4.542 7.903 1.00 96.12 96 ASP A N 1
ATOM 743 C CA . ASP A 1 96 ? -29.573 3.262 8.580 1.00 96.12 96 ASP A CA 1
ATOM 744 C C . ASP A 1 96 ? -28.586 2.406 7.768 1.00 96.12 96 ASP A C 1
ATOM 746 O O . ASP A 1 96 ? -28.873 1.994 6.641 1.00 96.12 96 ASP A O 1
ATOM 750 N N . VAL A 1 97 ? -27.407 2.158 8.340 1.00 96.19 97 VAL A N 1
ATOM 751 C CA . VAL A 1 97 ? -26.330 1.369 7.726 1.00 96.19 97 VAL A CA 1
ATOM 752 C C . VAL A 1 97 ? -25.993 0.150 8.581 1.00 96.19 97 VAL A C 1
ATOM 754 O O . VAL A 1 97 ? -26.289 0.113 9.771 1.00 96.19 97 VAL A O 1
ATOM 757 N N . THR A 1 98 ? -25.371 -0.856 7.968 1.00 95.94 98 THR A N 1
ATOM 758 C CA . THR A 1 98 ? -24.849 -2.037 8.668 1.00 95.94 98 THR A CA 1
ATOM 759 C C . THR A 1 98 ? -23.375 -2.211 8.336 1.00 95.94 98 THR A C 1
ATOM 761 O O . THR A 1 98 ? -23.008 -2.316 7.162 1.00 95.94 98 THR A O 1
ATOM 764 N N . ILE A 1 99 ? -22.534 -2.254 9.364 1.00 94.94 99 ILE A N 1
ATOM 765 C CA . ILE A 1 99 ? -21.080 -2.369 9.268 1.00 94.94 99 ILE A CA 1
ATOM 766 C C . ILE A 1 99 ? -20.662 -3.793 9.650 1.00 94.94 99 ILE A C 1
ATOM 768 O O . ILE A 1 99 ? -21.117 -4.364 10.639 1.00 94.94 99 ILE A O 1
ATOM 772 N N . THR A 1 100 ? -19.773 -4.393 8.853 1.00 91.69 100 THR A N 1
ATOM 773 C CA . THR A 1 100 ? -19.299 -5.772 9.063 1.00 91.69 100 THR A CA 1
ATOM 774 C C . THR A 1 100 ? -17.798 -5.905 8.817 1.00 91.69 100 THR A C 1
ATOM 776 O O . THR A 1 100 ? -17.283 -5.298 7.880 1.00 91.69 100 THR A O 1
ATOM 779 N N . ASP A 1 101 ? -17.125 -6.781 9.573 1.00 90.12 101 ASP A N 1
ATOM 780 C CA . ASP A 1 101 ? -15.735 -7.209 9.336 1.00 90.12 101 ASP A CA 1
ATOM 781 C C . ASP A 1 101 ? -15.712 -8.466 8.449 1.00 90.12 101 ASP A C 1
ATOM 783 O O . ASP A 1 101 ? -15.973 -9.581 8.916 1.00 90.12 101 ASP A O 1
ATOM 787 N N . ARG A 1 102 ? -15.443 -8.307 7.147 1.00 88.38 102 ARG A N 1
ATOM 788 C CA . ARG A 1 102 ? -15.347 -9.450 6.228 1.00 88.38 102 ARG A CA 1
ATOM 789 C C . ARG A 1 102 ? -14.048 -10.212 6.471 1.00 88.38 102 ARG A C 1
ATOM 791 O O . ARG A 1 102 ? -12.963 -9.745 6.140 1.00 88.38 102 ARG A O 1
ATOM 798 N N . ARG A 1 103 ? -14.180 -11.429 6.996 1.00 86.81 103 ARG A N 1
ATOM 799 C CA . ARG A 1 103 ? -13.052 -12.331 7.251 1.00 86.81 103 ARG A CA 1
ATOM 800 C C . ARG A 1 103 ? -12.500 -12.936 5.950 1.00 86.81 103 ARG A C 1
ATOM 802 O O . ARG A 1 103 ? -13.243 -13.057 4.972 1.00 86.81 103 ARG A O 1
ATOM 809 N N . PRO A 1 104 ? -11.225 -13.370 5.942 1.00 86.44 104 PRO A N 1
ATOM 810 C CA . PRO A 1 104 ? -10.662 -14.136 4.835 1.00 86.44 104 PRO A CA 1
ATOM 811 C C . PRO A 1 104 ? -11.509 -15.372 4.514 1.00 86.44 104 PRO A C 1
ATOM 813 O O . PRO A 1 104 ? -12.023 -16.035 5.416 1.00 86.44 104 PRO A O 1
ATOM 816 N N . ILE A 1 105 ? -11.641 -15.692 3.226 1.00 90.62 105 ILE A N 1
ATOM 817 C CA . ILE A 1 105 ? -12.408 -16.856 2.773 1.00 90.62 105 ILE A CA 1
ATOM 818 C C . ILE A 1 105 ? -11.624 -18.131 3.142 1.00 90.62 105 ILE A C 1
ATOM 820 O O . ILE A 1 105 ? -10.474 -18.270 2.713 1.00 90.62 105 ILE A O 1
ATOM 824 N N . PRO A 1 106 ? -12.205 -19.075 3.910 1.00 91.69 106 PRO A N 1
ATOM 825 C CA . PRO A 1 106 ? -11.505 -20.296 4.299 1.00 91.69 106 PRO A CA 1
ATOM 826 C C . PRO A 1 106 ? -11.024 -21.102 3.088 1.00 91.69 106 PRO A C 1
ATOM 828 O O . PRO A 1 106 ? -11.769 -21.308 2.132 1.00 91.69 106 PRO A O 1
ATOM 831 N N . GLY A 1 107 ? -9.774 -21.571 3.134 1.00 93.19 107 GLY A N 1
ATOM 832 C CA . GLY A 1 107 ? -9.174 -22.385 2.070 1.00 93.19 107 GLY A CA 1
ATOM 833 C C . GLY A 1 107 ? -8.787 -21.623 0.796 1.00 93.19 107 GLY A C 1
ATOM 834 O O . GLY A 1 107 ? -8.305 -22.247 -0.147 1.00 93.19 107 GLY A O 1
ATOM 835 N N . VAL A 1 108 ? -8.957 -20.298 0.750 1.00 93.38 108 VAL A N 1
ATOM 836 C CA . VAL A 1 108 ? -8.580 -19.465 -0.401 1.00 93.38 108 VAL A CA 1
ATOM 837 C C . VAL A 1 108 ? -7.220 -18.813 -0.172 1.00 93.38 108 VAL A C 1
ATOM 839 O O . VAL A 1 108 ? -6.950 -18.274 0.900 1.00 93.38 108 VAL A O 1
ATOM 842 N N . ARG A 1 109 ? -6.376 -18.819 -1.211 1.00 89.38 109 ARG A N 1
ATOM 843 C CA . ARG A 1 109 ? -5.137 -18.036 -1.273 1.00 89.38 109 ARG A CA 1
ATOM 844 C C . ARG A 1 109 ? -5.317 -16.880 -2.246 1.00 89.38 109 ARG A C 1
ATOM 846 O O . ARG A 1 109 ? -5.705 -17.093 -3.393 1.00 89.38 109 ARG A O 1
ATOM 853 N N . PHE A 1 110 ? -5.018 -15.672 -1.786 1.00 90.75 110 PHE A N 1
ATOM 854 C CA . PHE A 1 110 ? -4.963 -14.494 -2.642 1.00 90.75 110 PHE A CA 1
ATOM 855 C C . PHE A 1 110 ? -3.536 -14.319 -3.150 1.00 90.75 110 PHE A C 1
ATOM 857 O O . PHE A 1 110 ? -2.583 -14.414 -2.385 1.00 90.75 110 PHE A O 1
ATOM 864 N N . GLY A 1 111 ? -3.401 -14.067 -4.446 1.00 91.06 111 GLY A N 1
ATOM 865 C CA . GLY A 1 111 ? -2.136 -13.728 -5.078 1.00 91.06 111 GLY A CA 1
ATOM 866 C C . GLY A 1 111 ? -2.353 -12.584 -6.052 1.00 91.06 111 GLY A C 1
ATOM 867 O O . GLY A 1 111 ? -3.447 -12.416 -6.594 1.00 91.06 111 GLY A O 1
ATOM 868 N N . TYR A 1 112 ? -1.310 -11.798 -6.276 1.00 91.56 112 TYR A N 1
ATOM 869 C CA . TYR A 1 112 ? -1.299 -10.773 -7.307 1.00 91.56 112 TYR A CA 1
ATOM 870 C C . TYR A 1 112 ? -0.018 -10.909 -8.127 1.00 91.56 112 TYR A C 1
ATOM 872 O O . TYR A 1 112 ? 1.005 -11.382 -7.640 1.00 91.56 112 TYR A O 1
ATOM 880 N N . ALA A 1 113 ? -0.082 -10.495 -9.388 1.00 94.44 113 ALA A N 1
ATOM 881 C CA . ALA A 1 113 ? 1.072 -10.454 -10.271 1.00 94.44 113 ALA A CA 1
ATOM 882 C C . ALA A 1 113 ? 1.091 -9.106 -10.982 1.00 94.44 113 ALA A C 1
ATOM 884 O O . ALA A 1 113 ? 0.088 -8.690 -11.566 1.00 94.44 113 ALA A O 1
ATOM 885 N N . ILE A 1 114 ? 2.234 -8.426 -10.935 1.00 94.31 114 ILE A N 1
ATOM 886 C CA . ILE A 1 114 ? 2.432 -7.172 -11.655 1.00 94.31 114 ILE A CA 1
ATOM 887 C C . ILE A 1 114 ? 3.296 -7.440 -12.879 1.00 94.31 114 ILE A C 1
ATOM 889 O O . ILE A 1 114 ? 4.404 -7.961 -12.781 1.00 94.31 114 ILE A O 1
ATOM 893 N N . ASN A 1 115 ? 2.796 -7.043 -14.049 1.00 94.75 115 ASN A N 1
ATOM 894 C CA . ASN A 1 115 ? 3.583 -7.076 -15.272 1.00 94.75 115 ASN A CA 1
ATOM 895 C C . ASN A 1 115 ? 4.551 -5.882 -15.301 1.00 94.75 115 ASN A C 1
ATOM 897 O O . ASN A 1 115 ? 4.183 -4.779 -15.711 1.00 94.75 115 ASN A O 1
ATOM 901 N N . VAL A 1 116 ? 5.794 -6.120 -14.881 1.00 92.00 116 VAL A N 1
ATOM 902 C CA . VAL A 1 116 ? 6.850 -5.096 -14.807 1.00 92.00 116 VAL A CA 1
ATOM 903 C C . VAL A 1 116 ? 7.150 -4.486 -16.181 1.00 92.00 116 VAL A C 1
ATOM 905 O O . VAL A 1 116 ? 7.374 -3.285 -16.279 1.00 92.00 116 VAL A O 1
ATOM 908 N N . SER A 1 117 ? 7.032 -5.250 -17.272 1.00 91.56 117 SER A N 1
ATOM 909 C CA . SER A 1 117 ? 7.224 -4.732 -18.638 1.00 91.56 117 SER A CA 1
ATOM 910 C C . SER A 1 117 ? 6.160 -3.718 -19.073 1.00 91.56 117 SER A C 1
ATOM 912 O O . SER A 1 117 ? 6.318 -3.069 -20.106 1.00 91.56 117 SER A O 1
ATOM 914 N N . LYS A 1 118 ? 5.052 -3.602 -18.332 1.00 94.50 118 LYS A N 1
ATOM 915 C CA . LYS A 1 118 ? 3.995 -2.607 -18.565 1.00 94.50 118 LYS A CA 1
ATOM 916 C C . LYS A 1 118 ? 4.034 -1.453 -17.567 1.00 94.50 118 LYS A C 1
ATOM 918 O O . LYS A 1 118 ? 3.344 -0.460 -17.789 1.00 94.50 118 LYS A O 1
ATOM 923 N N . CYS A 1 119 ? 4.822 -1.556 -16.497 1.00 96.06 119 CYS A N 1
ATOM 924 C CA . CYS A 1 119 ? 5.009 -0.449 -15.572 1.00 96.06 119 CYS A CA 1
ATOM 925 C C . CYS A 1 119 ? 5.884 0.619 -16.238 1.00 96.06 119 CYS A C 1
ATOM 927 O O . CYS A 1 119 ? 7.035 0.372 -16.586 1.00 96.06 119 CYS A O 1
ATOM 929 N N . ASN A 1 120 ? 5.322 1.809 -16.431 1.00 95.62 120 ASN A N 1
ATOM 930 C CA . ASN A 1 120 ? 5.994 2.929 -17.087 1.00 95.62 120 ASN A CA 1
ATOM 931 C C . ASN A 1 120 ? 6.446 4.018 -16.105 1.00 95.62 120 ASN A C 1
ATOM 933 O O . ASN A 1 120 ? 6.737 5.119 -16.549 1.00 95.62 120 ASN A O 1
ATOM 937 N N . GLY A 1 121 ? 6.423 3.752 -14.795 1.00 95.69 121 GLY A N 1
ATOM 938 C CA . GLY A 1 121 ? 6.893 4.703 -13.785 1.00 95.69 121 GLY A CA 1
ATOM 939 C C . GLY A 1 121 ? 5.904 5.792 -13.368 1.00 95.69 121 GLY A C 1
ATOM 940 O O . GLY A 1 121 ? 6.244 6.608 -12.526 1.00 95.69 121 GLY A O 1
ATOM 941 N N . ASN A 1 122 ? 4.676 5.822 -13.903 1.00 94.50 122 ASN A N 1
ATOM 942 C CA . ASN A 1 122 ? 3.762 6.967 -13.731 1.00 94.50 122 ASN A CA 1
ATOM 943 C C . ASN A 1 122 ? 3.232 7.223 -12.302 1.00 94.50 122 ASN A C 1
ATOM 945 O O . ASN A 1 122 ? 2.548 8.218 -12.087 1.00 94.50 122 ASN A O 1
ATOM 949 N N . GLY A 1 123 ? 3.451 6.304 -11.360 1.00 92.38 123 GLY A N 1
ATOM 950 C CA . GLY A 1 123 ? 3.058 6.463 -9.958 1.00 92.38 123 GLY A CA 1
ATOM 951 C C . GLY A 1 123 ? 1.559 6.439 -9.632 1.00 92.38 123 GLY A C 1
ATOM 952 O O . GLY A 1 123 ? 1.207 6.512 -8.458 1.00 92.38 123 GLY A O 1
ATOM 953 N N . LYS A 1 124 ? 0.654 6.231 -10.597 1.00 93.81 124 LYS A N 1
ATOM 954 C CA . LYS A 1 124 ? -0.801 6.171 -10.338 1.00 93.81 124 LYS A CA 1
ATOM 955 C C . LYS A 1 124 ? -1.210 5.048 -9.385 1.00 93.81 124 LYS A C 1
ATOM 957 O O . LYS A 1 124 ? -2.223 5.164 -8.706 1.00 93.81 124 LYS A O 1
ATOM 962 N N . CYS A 1 125 ? -0.438 3.961 -9.320 1.00 93.81 125 CYS A N 1
ATOM 963 C CA . CYS A 1 125 ? -0.647 2.915 -8.317 1.00 93.81 125 CYS A CA 1
ATOM 964 C C . CYS A 1 125 ? -0.393 3.424 -6.888 1.00 93.81 125 CYS A C 1
ATOM 966 O O . CYS A 1 125 ? -1.132 3.052 -5.981 1.00 93.81 125 CYS A O 1
ATOM 968 N N . MET A 1 126 ? 0.602 4.298 -6.702 1.00 92.44 126 MET A N 1
ATOM 969 C CA . MET A 1 126 ? 0.922 4.923 -5.416 1.00 92.44 126 MET A CA 1
ATOM 970 C C . MET A 1 126 ? -0.170 5.926 -5.027 1.00 92.44 126 MET A C 1
ATOM 972 O O . MET A 1 126 ? -0.686 5.866 -3.914 1.00 92.44 126 MET A O 1
ATOM 976 N N . GLU A 1 127 ? -0.608 6.768 -5.973 1.00 90.94 127 GLU A N 1
ATOM 977 C CA . GLU A 1 127 ? -1.721 7.712 -5.778 1.00 90.94 127 GLU A CA 1
ATOM 978 C C . GLU A 1 127 ? -3.017 6.989 -5.379 1.00 90.94 127 GLU A C 1
ATOM 980 O O . GLU A 1 127 ? -3.663 7.346 -4.392 1.00 90.94 127 GLU A O 1
ATOM 985 N N . ALA A 1 128 ? -3.378 5.932 -6.113 1.00 93.25 128 ALA A N 1
ATOM 986 C CA . ALA A 1 128 ? -4.561 5.134 -5.815 1.00 93.25 128 ALA A CA 1
ATOM 987 C C . ALA A 1 128 ? -4.457 4.460 -4.440 1.00 93.25 128 ALA A C 1
ATOM 989 O O . ALA A 1 128 ? -5.413 4.504 -3.670 1.00 93.25 128 ALA A O 1
ATOM 990 N N . CYS A 1 129 ? -3.293 3.894 -4.102 1.00 92.31 129 CYS A N 1
ATOM 991 C CA . CYS A 1 129 ? -3.056 3.290 -2.792 1.00 92.31 129 CYS A CA 1
ATOM 992 C C . CYS A 1 129 ? -3.175 4.320 -1.657 1.00 92.31 129 CYS A C 1
ATOM 994 O O . CYS A 1 129 ? -3.786 4.016 -0.632 1.00 92.31 129 CYS A O 1
ATOM 996 N N . ASN A 1 130 ? -2.653 5.536 -1.851 1.00 89.44 130 ASN A N 1
ATOM 997 C CA . ASN A 1 130 ? -2.758 6.635 -0.887 1.00 89.44 130 ASN A CA 1
ATOM 998 C C . ASN A 1 130 ? -4.209 7.033 -0.638 1.00 89.44 130 ASN A C 1
ATOM 1000 O O . ASN A 1 130 ? -4.630 7.169 0.512 1.00 89.44 130 ASN A O 1
ATOM 1004 N N . LYS A 1 131 ? -4.972 7.191 -1.723 1.00 88.94 131 LYS A N 1
ATOM 1005 C CA . LYS A 1 131 ? -6.383 7.569 -1.672 1.00 88.94 131 LYS A CA 1
ATOM 1006 C C . LYS A 1 131 ? -7.246 6.493 -1.014 1.00 88.94 131 LYS A C 1
ATOM 1008 O O . LYS A 1 131 ? -8.080 6.835 -0.185 1.00 88.94 131 LYS A O 1
ATOM 1013 N N . GLU A 1 132 ? -7.042 5.229 -1.377 1.00 91.31 132 GLU A N 1
ATOM 1014 C CA . GLU A 1 132 ? -7.849 4.104 -0.890 1.00 91.31 132 GLU A CA 1
ATOM 1015 C C . GLU A 1 132 ? -7.595 3.810 0.593 1.00 91.31 132 GLU A C 1
ATOM 1017 O O . GLU A 1 132 ? -8.531 3.629 1.366 1.00 91.31 132 GLU A O 1
ATOM 1022 N N . ASN A 1 133 ? -6.329 3.813 1.017 1.00 87.81 133 ASN A N 1
ATOM 1023 C CA . ASN A 1 133 ? -5.954 3.428 2.381 1.00 87.81 133 ASN A CA 1
ATOM 1024 C C . ASN A 1 133 ? -5.925 4.610 3.360 1.00 87.81 133 ASN A C 1
ATOM 1026 O O . ASN A 1 133 ? -5.427 4.474 4.474 1.00 87.81 133 ASN A O 1
ATOM 1030 N N . ASN A 1 134 ? -6.452 5.771 2.955 1.00 86.44 134 ASN A N 1
ATOM 1031 C CA . ASN A 1 134 ? -6.511 6.980 3.778 1.00 86.44 134 ASN A CA 1
ATOM 1032 C C . ASN A 1 134 ? -5.154 7.371 4.388 1.00 86.44 134 ASN A C 1
ATOM 1034 O O . ASN A 1 134 ? -5.086 7.816 5.537 1.00 86.44 134 ASN A O 1
ATOM 1038 N N . HIS A 1 135 ? -4.070 7.222 3.623 1.00 81.25 135 HIS A N 1
ATOM 1039 C CA . HIS A 1 135 ? -2.753 7.654 4.078 1.00 81.25 135 HIS A CA 1
ATOM 1040 C C . HIS A 1 135 ? -2.754 9.153 4.410 1.00 81.25 135 HIS A C 1
ATOM 1042 O O . HIS A 1 135 ? -3.501 9.950 3.830 1.00 81.25 135 HIS A O 1
ATOM 1048 N N . HIS A 1 136 ? -1.915 9.540 5.375 1.00 73.06 136 HIS A N 1
ATOM 1049 C CA . HIS A 1 136 ? -1.849 10.916 5.850 1.00 73.06 136 HIS A CA 1
ATOM 1050 C C . HIS A 1 136 ? -1.528 11.879 4.696 1.00 73.06 136 HIS A C 1
ATOM 1052 O O . HIS A 1 136 ? -0.480 11.785 4.063 1.00 73.06 136 HIS A O 1
ATOM 1058 N N . ARG A 1 137 ? -2.422 12.846 4.454 1.00 61.69 137 ARG A N 1
ATOM 1059 C CA . ARG A 1 137 ? -2.441 13.726 3.266 1.00 61.69 137 ARG A CA 1
ATOM 1060 C C . ARG A 1 137 ? -1.321 14.784 3.200 1.00 61.69 137 ARG A C 1
ATOM 1062 O O . ARG A 1 137 ? -1.428 15.726 2.425 1.00 61.69 137 ARG A O 1
ATOM 1069 N N . GLY A 1 138 ? -0.271 14.646 4.005 1.00 62.97 138 GLY A N 1
ATOM 1070 C CA . GLY A 1 138 ? 0.887 15.549 4.052 1.00 62.97 138 GLY A CA 1
ATOM 1071 C C . GLY A 1 138 ? 2.239 14.848 3.908 1.00 62.97 138 GLY A C 1
ATOM 1072 O O . GLY A 1 138 ? 3.269 15.515 3.880 1.00 62.97 138 GLY A O 1
ATOM 1073 N N . VAL A 1 139 ? 2.250 13.516 3.820 1.00 65.19 139 VAL A N 1
ATOM 1074 C CA . VAL A 1 139 ? 3.462 12.724 3.599 1.00 65.19 139 VAL A CA 1
ATOM 1075 C C . VAL A 1 139 ? 3.224 11.810 2.408 1.00 65.19 139 VAL A C 1
ATOM 1077 O O . VAL A 1 139 ? 2.174 11.180 2.314 1.00 65.19 139 VAL A O 1
ATOM 1080 N N . ASP A 1 140 ? 4.193 11.722 1.500 1.00 65.88 140 ASP A N 1
ATOM 1081 C CA . ASP A 1 140 ? 4.105 10.844 0.328 1.00 65.88 140 ASP A CA 1
ATOM 1082 C C . ASP A 1 140 ? 4.426 9.389 0.727 1.00 65.88 140 ASP A C 1
ATOM 1084 O O . ASP A 1 140 ? 5.385 8.754 0.283 1.00 65.88 140 ASP A O 1
ATOM 1088 N N . GLN A 1 141 ? 3.672 8.888 1.707 1.00 72.75 141 GLN A N 1
ATOM 1089 C CA . GLN A 1 141 ? 3.778 7.534 2.223 1.00 72.75 141 GLN A CA 1
ATOM 1090 C C . GLN A 1 141 ? 2.678 6.688 1.604 1.00 72.75 141 GLN A C 1
ATOM 1092 O O . GLN A 1 141 ? 1.510 6.848 1.936 1.00 72.75 141 GLN A O 1
ATOM 1097 N N . SER A 1 142 ? 3.093 5.760 0.748 1.00 83.81 142 SER A N 1
ATOM 1098 C CA . SER A 1 142 ? 2.245 4.737 0.148 1.00 83.81 142 SER A CA 1
ATOM 1099 C C . SER A 1 142 ? 2.744 3.348 0.532 1.00 83.81 142 SER A C 1
ATOM 1101 O O . SER A 1 142 ? 3.955 3.146 0.670 1.00 83.81 142 SER A O 1
ATOM 1103 N N . TYR A 1 143 ? 1.838 2.376 0.678 1.00 92.62 143 TYR A N 1
ATOM 1104 C CA . TYR A 1 143 ? 2.211 0.967 0.884 1.00 92.62 143 TYR A CA 1
ATOM 1105 C C . TYR A 1 143 ? 2.897 0.330 -0.334 1.00 92.62 143 TYR A C 1
ATOM 1107 O O . TYR A 1 143 ? 3.496 -0.740 -0.212 1.00 92.62 143 TYR A O 1
ATOM 1115 N N . ILE A 1 144 ? 2.819 0.977 -1.498 1.00 94.00 144 ILE A N 1
ATOM 1116 C CA . ILE A 1 144 ? 3.516 0.595 -2.723 1.00 94.00 144 ILE A CA 1
ATOM 1117 C C . ILE A 1 144 ? 4.411 1.742 -3.180 1.00 94.00 144 ILE A C 1
ATOM 1119 O O . ILE A 1 144 ? 4.000 2.896 -3.189 1.00 94.00 144 ILE A O 1
ATOM 1123 N N . ARG A 1 145 ? 5.637 1.428 -3.589 1.00 93.19 145 ARG A N 1
ATOM 1124 C CA . ARG A 1 145 ? 6.587 2.381 -4.173 1.00 93.19 145 ARG A CA 1
ATOM 1125 C C . ARG A 1 145 ? 7.013 1.912 -5.547 1.00 93.19 145 ARG A C 1
ATOM 1127 O O . ARG A 1 145 ? 7.018 0.716 -5.806 1.00 93.19 145 ARG A O 1
ATOM 1134 N N . VAL A 1 146 ? 7.389 2.834 -6.422 1.00 95.25 146 VAL A N 1
ATOM 1135 C CA . VAL A 1 146 ? 7.962 2.494 -7.726 1.00 95.25 146 VAL A CA 1
ATOM 1136 C C . VAL A 1 146 ? 9.435 2.864 -7.719 1.00 95.25 146 VAL A C 1
ATOM 1138 O O . VAL A 1 146 ? 9.778 4.027 -7.528 1.00 95.25 146 VAL A O 1
ATOM 1141 N N . LEU A 1 147 ? 10.291 1.866 -7.914 1.00 95.94 147 LEU A N 1
ATOM 1142 C CA . LEU A 1 147 ? 11.721 2.053 -8.106 1.00 95.94 147 LEU A CA 1
ATOM 1143 C C . LEU A 1 147 ? 12.007 2.252 -9.590 1.00 95.94 147 LEU A C 1
ATOM 1145 O O . LEU A 1 147 ? 11.644 1.411 -10.414 1.00 95.94 147 LEU A O 1
ATOM 1149 N N . GLU A 1 148 ? 12.677 3.342 -9.929 1.00 96.81 148 GLU A N 1
ATOM 1150 C CA . GLU A 1 148 ? 13.355 3.483 -11.208 1.00 96.81 148 GLU A CA 1
ATOM 1151 C C . GLU A 1 148 ? 14.668 2.702 -11.166 1.00 96.81 148 GLU A C 1
ATOM 1153 O O . GLU A 1 148 ? 15.524 2.942 -10.315 1.00 96.81 148 GLU A O 1
ATOM 1158 N N . MET A 1 149 ? 14.807 1.758 -12.090 1.00 97.00 149 MET A N 1
ATOM 1159 C CA . MET A 1 149 ? 15.893 0.789 -12.146 1.00 97.00 149 MET A CA 1
ATOM 1160 C C . MET A 1 149 ? 16.603 0.873 -13.495 1.00 97.00 149 MET A C 1
ATOM 1162 O O . MET A 1 149 ? 15.969 1.069 -14.531 1.00 97.00 149 MET A O 1
ATOM 1166 N N . THR A 1 150 ? 17.918 0.665 -13.520 1.00 95.56 150 THR A N 1
ATOM 1167 C CA . THR A 1 150 ? 18.684 0.613 -14.777 1.00 95.56 150 THR A CA 1
ATOM 1168 C C . THR A 1 150 ? 18.457 -0.717 -15.496 1.00 95.56 150 THR A C 1
ATOM 1170 O O . THR A 1 150 ? 18.639 -1.786 -14.909 1.00 95.56 150 THR A O 1
ATOM 1173 N N . LYS A 1 151 ? 18.087 -0.678 -16.783 1.00 94.19 151 LYS A N 1
ATOM 1174 C CA . LYS A 1 151 ? 17.891 -1.889 -17.598 1.00 94.19 151 LYS A CA 1
ATOM 1175 C C . LYS A 1 151 ? 19.148 -2.760 -17.605 1.00 94.19 151 LYS A C 1
ATOM 1177 O O . LYS A 1 151 ? 20.257 -2.272 -17.785 1.00 94.19 151 LYS A O 1
ATOM 1182 N N . GLY A 1 152 ? 18.951 -4.068 -17.448 1.00 92.38 152 GLY A N 1
ATOM 1183 C CA . GLY A 1 152 ? 20.041 -5.046 -17.391 1.00 92.38 152 GLY A CA 1
ATOM 1184 C C . GLY A 1 152 ? 20.619 -5.278 -15.991 1.00 92.38 152 GLY A C 1
ATOM 1185 O O . GLY A 1 152 ? 21.436 -6.181 -15.839 1.00 92.38 152 GLY A O 1
ATOM 1186 N N . SER A 1 153 ? 20.169 -4.540 -14.971 1.00 92.75 153 SER A N 1
ATOM 1187 C CA . SER A 1 153 ? 20.505 -4.788 -13.566 1.00 92.75 153 SER A CA 1
ATOM 1188 C C . SER A 1 153 ? 19.246 -4.998 -12.721 1.00 92.75 153 SER A C 1
ATOM 1190 O O . SER A 1 153 ? 18.225 -4.356 -12.944 1.00 92.75 153 SER A O 1
ATOM 1192 N N . MET A 1 154 ? 19.329 -5.892 -11.735 1.00 91.38 154 MET A N 1
ATOM 1193 C CA . MET A 1 154 ? 18.318 -6.074 -10.679 1.00 91.38 154 MET A CA 1
ATOM 1194 C C . MET A 1 154 ? 18.832 -5.606 -9.312 1.00 91.38 154 MET A C 1
ATOM 1196 O O . MET A 1 154 ? 18.221 -5.895 -8.287 1.00 91.38 154 MET A O 1
ATOM 1200 N N . ASP A 1 155 ? 19.965 -4.907 -9.291 1.00 93.94 155 ASP A N 1
ATOM 1201 C CA . ASP A 1 155 ? 20.555 -4.375 -8.070 1.00 93.94 155 ASP A CA 1
ATOM 1202 C C . ASP A 1 155 ? 19.742 -3.182 -7.548 1.00 93.94 155 ASP A C 1
ATOM 1204 O O . ASP A 1 155 ? 19.836 -2.067 -8.066 1.00 93.94 155 ASP A O 1
ATOM 1208 N N . MET A 1 156 ? 18.914 -3.447 -6.536 1.00 91.94 156 MET A N 1
ATOM 1209 C CA . MET A 1 156 ? 17.975 -2.484 -5.959 1.00 91.94 156 MET A CA 1
ATOM 1210 C C . MET A 1 156 ? 18.656 -1.346 -5.194 1.00 91.94 156 MET A C 1
ATOM 1212 O O . MET A 1 156 ? 18.030 -0.302 -5.034 1.00 91.94 156 MET A O 1
ATOM 1216 N N . GLU A 1 157 ? 19.918 -1.499 -4.779 1.00 93.19 157 GLU A N 1
ATOM 1217 C CA . GLU A 1 157 ? 20.685 -0.430 -4.111 1.00 93.19 157 GLU A CA 1
ATOM 1218 C C . GLU A 1 157 ? 20.884 0.786 -5.025 1.00 93.19 157 GLU A C 1
ATOM 1220 O O . GLU A 1 157 ? 20.959 1.925 -4.571 1.00 93.19 157 GLU A O 1
ATOM 1225 N N . HIS A 1 158 ? 20.919 0.552 -6.338 1.00 91.25 158 HIS A N 1
ATOM 1226 C CA . HIS A 1 158 ? 21.017 1.600 -7.351 1.00 91.25 158 HIS A CA 1
ATOM 1227 C C . HIS A 1 158 ? 19.644 2.095 -7.843 1.00 91.25 158 HIS A C 1
ATOM 1229 O O . HIS A 1 158 ? 19.580 2.882 -8.791 1.00 91.25 158 HIS A O 1
ATOM 1235 N N . GLY A 1 159 ? 18.549 1.617 -7.247 1.00 93.62 159 GLY A N 1
ATOM 1236 C CA . GLY A 1 159 ? 17.191 2.042 -7.567 1.00 93.62 159 GLY A CA 1
ATOM 1237 C C . GLY A 1 159 ? 16.827 3.376 -6.913 1.00 93.62 159 GLY A C 1
ATOM 1238 O O . GLY A 1 159 ? 17.232 3.659 -5.788 1.00 93.62 159 GLY A O 1
ATOM 1239 N N . SER A 1 160 ? 16.018 4.191 -7.592 1.00 93.62 160 SER A N 1
ATOM 1240 C CA . SER A 1 160 ? 15.545 5.479 -7.058 1.00 93.62 160 SER A CA 1
ATOM 1241 C C . SER A 1 160 ? 14.026 5.520 -6.926 1.00 93.62 160 SER A C 1
ATOM 1243 O O . SER A 1 160 ? 13.308 5.090 -7.824 1.00 93.62 160 SER A O 1
ATOM 1245 N N . THR A 1 161 ? 13.518 6.086 -5.827 1.00 91.88 161 THR A N 1
ATOM 1246 C CA . THR A 1 161 ? 12.083 6.386 -5.649 1.00 91.88 161 THR A CA 1
ATOM 1247 C C . THR A 1 161 ? 11.750 7.868 -5.824 1.00 91.88 161 THR A C 1
ATOM 1249 O O . THR A 1 161 ? 10.598 8.247 -5.648 1.00 91.88 161 THR A O 1
ATOM 1252 N N . THR A 1 162 ? 12.738 8.727 -6.082 1.00 89.94 162 THR A N 1
ATOM 1253 C CA . THR A 1 162 ? 12.592 10.196 -6.025 1.00 89.94 162 THR A CA 1
ATOM 1254 C C . THR A 1 162 ? 12.969 10.859 -7.347 1.00 89.94 162 THR A C 1
ATOM 1256 O O . THR A 1 162 ? 13.730 11.824 -7.371 1.00 89.94 162 THR A O 1
ATOM 1259 N N . PHE A 1 163 ? 12.488 10.309 -8.458 1.00 91.62 163 PHE A N 1
ATOM 1260 C CA . PHE A 1 163 ? 12.698 10.869 -9.790 1.00 91.62 163 PHE A CA 1
ATOM 1261 C C . PHE A 1 163 ? 11.620 11.912 -10.134 1.00 91.62 163 PHE A C 1
ATOM 1263 O O . PHE A 1 163 ? 10.450 11.735 -9.807 1.00 91.62 163 PHE A O 1
ATOM 1270 N N . ASP A 1 164 ? 12.012 12.997 -10.805 1.00 92.06 164 ASP A N 1
ATOM 1271 C CA . ASP A 1 164 ? 11.177 14.178 -11.096 1.00 92.06 164 ASP A CA 1
ATOM 1272 C C . ASP A 1 164 ? 11.078 14.516 -12.597 1.00 92.06 164 ASP A C 1
ATOM 1274 O O . ASP A 1 164 ? 10.593 15.577 -12.992 1.00 92.06 164 ASP A O 1
ATOM 1278 N N . HIS A 1 165 ? 11.517 13.597 -13.453 1.00 94.19 165 HIS A N 1
ATOM 1279 C CA . HIS A 1 165 ? 11.557 13.761 -14.899 1.00 94.19 165 HIS A CA 1
ATOM 1280 C C . HIS A 1 165 ? 10.444 12.957 -15.591 1.00 94.19 165 HIS A C 1
ATOM 1282 O O . HIS A 1 165 ? 9.715 12.179 -14.973 1.00 94.19 165 HIS A O 1
ATOM 1288 N N . ALA A 1 166 ? 10.271 13.166 -16.899 1.00 95.94 166 ALA A N 1
ATOM 1289 C CA . ALA A 1 166 ? 9.243 12.465 -17.663 1.00 95.94 166 ALA A CA 1
ATOM 1290 C C . ALA A 1 166 ? 9.530 10.957 -17.726 1.00 95.94 166 ALA A C 1
ATOM 1292 O O . ALA A 1 166 ? 10.657 10.548 -17.972 1.00 95.94 166 ALA A O 1
ATOM 1293 N N . VAL A 1 167 ? 8.500 10.129 -17.574 1.00 96.19 167 VAL A N 1
ATOM 1294 C CA . VAL A 1 167 ? 8.610 8.666 -17.637 1.00 96.19 167 VAL A CA 1
ATOM 1295 C C . VAL A 1 167 ? 7.787 8.110 -18.808 1.00 96.19 167 VAL A C 1
ATOM 1297 O O . VAL A 1 167 ? 6.741 8.680 -19.139 1.00 96.19 167 VAL A O 1
ATOM 1300 N N . PRO A 1 168 ? 8.203 6.996 -19.441 1.00 96.00 168 PRO A N 1
ATOM 1301 C CA . PRO A 1 168 ? 9.382 6.182 -19.131 1.00 96.00 168 PRO A CA 1
ATOM 1302 C C . PRO A 1 168 ? 10.685 6.709 -19.764 1.00 96.00 168 PRO A C 1
ATOM 1304 O O . PRO A 1 168 ? 10.654 7.293 -20.844 1.00 96.00 168 PRO A O 1
ATOM 1307 N N . GLN A 1 169 ? 11.829 6.424 -19.136 1.00 96.31 169 GLN A N 1
ATOM 1308 C CA . GLN A 1 169 ? 13.163 6.624 -19.722 1.00 96.31 169 GLN A CA 1
ATOM 1309 C C . GLN A 1 169 ? 13.636 5.416 -20.543 1.00 96.31 169 GLN A C 1
ATOM 1311 O O . GLN A 1 169 ? 13.263 4.268 -20.285 1.00 96.31 169 GLN A O 1
ATOM 1316 N N . GLU A 1 170 ? 14.478 5.667 -21.547 1.00 94.69 170 GLU A N 1
ATOM 1317 C CA . GLU A 1 170 ? 14.925 4.643 -22.499 1.00 94.69 170 GLU A CA 1
ATOM 1318 C C . GLU A 1 170 ? 15.843 3.591 -21.858 1.00 94.69 170 GLU A C 1
ATOM 1320 O O . GLU A 1 170 ? 15.700 2.400 -22.143 1.00 94.69 170 GLU A O 1
ATOM 1325 N N . ASP A 1 171 ? 16.730 3.986 -20.947 1.00 95.12 171 ASP A N 1
ATOM 1326 C CA . ASP A 1 171 ? 17.682 3.107 -20.256 1.00 95.12 171 ASP A CA 1
ATOM 1327 C C . ASP A 1 171 ? 17.141 2.544 -18.928 1.00 95.12 171 ASP A C 1
ATOM 1329 O O . ASP A 1 171 ? 17.844 1.796 -18.241 1.00 95.12 171 ASP A O 1
ATOM 1333 N N . LYS A 1 172 ? 15.886 2.854 -18.569 1.00 95.88 172 LYS A N 1
ATOM 1334 C CA . LYS A 1 172 ? 15.276 2.470 -17.286 1.00 95.88 172 LYS A CA 1
ATOM 1335 C C . LYS A 1 172 ? 14.095 1.516 -17.423 1.00 95.88 172 LYS A C 1
ATOM 1337 O O . LYS A 1 172 ? 13.400 1.479 -18.436 1.00 95.88 172 LYS A O 1
ATOM 1342 N N . PHE A 1 173 ? 13.848 0.742 -16.375 1.00 96.19 173 PHE A N 1
ATOM 1343 C CA . PHE A 1 173 ? 12.582 0.051 -16.140 1.00 96.19 173 PHE A CA 1
ATOM 1344 C C . PHE A 1 173 ? 12.059 0.396 -14.746 1.00 96.19 173 PHE A C 1
ATOM 1346 O O . PHE A 1 173 ? 12.814 0.844 -13.887 1.00 96.19 173 PHE A O 1
ATOM 1353 N N . TYR A 1 174 ? 10.763 0.194 -14.524 1.00 97.12 174 TYR A N 1
ATOM 1354 C CA . TYR A 1 174 ? 10.096 0.643 -13.307 1.00 97.12 174 TYR A CA 1
ATOM 1355 C C . TYR A 1 174 ? 9.554 -0.551 -12.536 1.00 97.12 174 TYR A C 1
ATOM 1357 O O . TYR A 1 174 ? 8.714 -1.297 -13.041 1.00 97.12 174 TYR A O 1
ATOM 1365 N N . LEU A 1 175 ? 10.054 -0.739 -11.319 1.00 96.31 175 LEU A N 1
ATOM 1366 C CA . LEU A 1 175 ? 9.733 -1.868 -10.460 1.00 96.31 175 LEU A CA 1
ATOM 1367 C C . LEU A 1 175 ? 8.835 -1.407 -9.303 1.00 96.31 175 LEU A C 1
ATOM 1369 O O . LEU A 1 175 ? 9.322 -0.775 -8.366 1.00 96.31 175 LEU A O 1
ATOM 1373 N N . PRO A 1 176 ? 7.527 -1.706 -9.338 1.00 95.56 176 PRO A N 1
ATOM 1374 C CA . PRO A 1 176 ? 6.667 -1.505 -8.184 1.00 95.56 176 PRO A CA 1
ATOM 1375 C C . PRO A 1 176 ? 7.006 -2.518 -7.082 1.00 95.56 176 PRO A C 1
ATOM 1377 O O . PRO A 1 176 ? 7.064 -3.719 -7.341 1.00 95.56 176 PRO A O 1
ATOM 1380 N N . VAL A 1 177 ? 7.210 -2.022 -5.864 1.00 94.25 177 VAL A N 1
ATOM 1381 C CA . VAL A 1 177 ? 7.552 -2.787 -4.665 1.00 94.25 177 VAL A CA 1
ATOM 1382 C C . VAL A 1 177 ? 6.595 -2.425 -3.534 1.00 94.25 177 VAL A C 1
ATOM 1384 O O . VAL A 1 177 ? 6.389 -1.258 -3.210 1.00 94.25 177 VAL A O 1
ATOM 1387 N N . GLN A 1 178 ? 6.028 -3.447 -2.915 1.00 94.00 178 GLN A N 1
ATOM 1388 C CA . GLN A 1 178 ? 5.080 -3.399 -1.812 1.00 94.00 178 GLN A CA 1
ATOM 1389 C C . GLN A 1 178 ? 5.294 -4.624 -0.916 1.00 94.00 178 GLN A C 1
ATOM 1391 O O . GLN A 1 178 ? 6.128 -5.484 -1.218 1.00 94.00 178 GLN A O 1
ATOM 1396 N N . CYS A 1 179 ? 4.494 -4.756 0.144 1.00 93.56 179 CYS A N 1
ATOM 1397 C CA . CYS A 1 179 ? 4.431 -6.002 0.906 1.00 93.56 179 CYS A CA 1
ATOM 1398 C C . CYS A 1 179 ? 4.086 -7.192 -0.015 1.00 93.56 179 CYS A C 1
ATOM 1400 O O . CYS A 1 179 ? 3.041 -7.211 -0.672 1.00 93.56 179 CYS A O 1
ATOM 1402 N N . GLN A 1 180 ? 4.970 -8.193 -0.054 1.00 93.50 180 GLN A N 1
ATOM 1403 C CA . GLN A 1 180 ? 4.831 -9.376 -0.912 1.00 93.50 180 GLN A CA 1
ATOM 1404 C C . GLN A 1 180 ? 3.893 -10.441 -0.332 1.00 93.50 180 GLN A C 1
ATOM 1406 O O . GLN A 1 180 ? 3.608 -11.420 -1.011 1.00 93.50 180 GLN A O 1
ATOM 1411 N N . GLN A 1 181 ? 3.382 -10.232 0.888 1.00 92.75 181 GLN A N 1
ATOM 1412 C CA . GLN A 1 181 ? 2.493 -11.175 1.574 1.00 92.75 181 GLN A CA 1
ATOM 1413 C C . GLN A 1 181 ? 3.127 -12.572 1.677 1.00 92.75 181 GLN A C 1
ATOM 1415 O O . GLN A 1 181 ? 2.539 -13.572 1.275 1.00 92.75 181 GLN A O 1
ATOM 1420 N N . CYS A 1 182 ? 4.372 -12.616 2.161 1.00 90.62 182 CYS A N 1
ATOM 1421 C CA . CYS A 1 182 ? 5.142 -13.847 2.300 1.00 90.62 182 CYS A CA 1
ATOM 1422 C C . CYS A 1 182 ? 4.399 -14.864 3.182 1.00 90.62 182 CYS A C 1
ATOM 1424 O O . CYS A 1 182 ? 3.929 -14.511 4.261 1.00 90.62 182 CYS A O 1
ATOM 1426 N N . ASP A 1 183 ? 4.377 -16.138 2.772 1.00 89.38 183 ASP A N 1
ATOM 1427 C CA . ASP A 1 183 ? 3.847 -17.239 3.598 1.00 89.38 183 ASP A CA 1
ATOM 1428 C C . ASP A 1 183 ? 4.629 -17.391 4.923 1.00 89.38 183 ASP A C 1
ATOM 1430 O O . ASP A 1 183 ? 4.086 -17.876 5.914 1.00 89.38 183 ASP A O 1
ATOM 1434 N N . ASN A 1 184 ? 5.900 -16.968 4.935 1.00 91.75 184 ASN A N 1
ATOM 1435 C CA . ASN A 1 184 ? 6.764 -16.884 6.113 1.00 91.75 184 ASN A CA 1
ATOM 1436 C C . ASN A 1 184 ? 7.321 -15.449 6.239 1.00 91.75 184 ASN A C 1
ATOM 1438 O O . ASN A 1 184 ? 8.384 -15.179 5.669 1.00 91.75 184 ASN A O 1
ATOM 1442 N N . PRO A 1 185 ? 6.556 -14.532 6.857 1.00 83.50 185 PRO A N 1
ATOM 1443 C CA . PRO A 1 185 ? 6.864 -13.103 6.919 1.00 83.50 185 PRO A CA 1
ATOM 1444 C C . PRO A 1 185 ? 8.004 -12.751 7.880 1.00 83.50 185 PRO A C 1
ATOM 1446 O O . PRO A 1 185 ? 8.196 -13.471 8.887 1.00 83.50 185 PRO A O 1
#